Protein AF-A0A832XED5-F1 (afdb_monomer_lite)

Secondary structure (DSSP, 8-state):
------PPPHHHHHHHHHHH---GGGEEEEES-HHHHHHHHHHHHHHHHHTTSS---------HHHHHS-TTHHHHHHHHHHHHT-SS--HHHHHHTT--EEHHHHHHHHHHTT--GGGTGGGEEEEEESSS-SS--HHHHHHHHHHH-SS-B-HHHHHHHHHHHH-----HHHHHHHHHHHHHTTSEEEES-TTS-EEEETT-GGGGGGG-

Structure (mmCIF, N/CA/C/O backbone):
data_AF-A0A832XED5-F1
#
_entry.id   AF-A0A832XED5-F1
#
loop_
_atom_site.group_PDB
_atom_site.id
_atom_site.type_symbol
_atom_site.label_atom_id
_atom_site.label_alt_id
_atom_site.label_comp_id
_atom_site.label_asym_id
_atom_site.label_entity_id
_atom_site.label_seq_id
_atom_site.pdbx_PDB_ins_code
_atom_site.Cartn_x
_atom_site.Cartn_y
_atom_site.Cartn_z
_atom_site.occupancy
_atom_site.B_iso_or_equiv
_atom_site.auth_seq_id
_atom_site.auth_comp_id
_atom_site.auth_asym_id
_atom_site.auth_atom_id
_atom_site.pdbx_PDB_model_num
ATOM 1 N N . MET A 1 1 ? -1.103 -26.009 11.451 1.00 31.98 1 MET A N 1
ATOM 2 C CA . MET A 1 1 ? -2.084 -25.115 10.795 1.00 31.98 1 MET A CA 1
ATOM 3 C C . MET A 1 1 ? -1.382 -23.816 10.451 1.00 31.98 1 MET A C 1
ATOM 5 O O . MET A 1 1 ? -0.813 -23.212 11.349 1.00 31.98 1 MET A O 1
ATOM 9 N N . ALA A 1 2 ? -1.331 -23.431 9.175 1.00 29.05 2 ALA A N 1
ATOM 10 C CA . ALA A 1 2 ? -0.668 -22.195 8.767 1.00 29.05 2 ALA A CA 1
ATOM 11 C C . ALA A 1 2 ? -1.406 -20.984 9.364 1.00 29.05 2 ALA A C 1
ATOM 13 O O . ALA A 1 2 ? -2.613 -20.850 9.167 1.00 29.05 2 ALA A O 1
ATOM 14 N N . GLU A 1 3 ? -0.688 -20.127 10.098 1.00 31.19 3 GLU A N 1
ATOM 15 C CA . GLU A 1 3 ? -1.188 -18.835 10.570 1.00 31.19 3 GLU A CA 1
ATOM 16 C C . GLU A 1 3 ? -1.766 -18.063 9.377 1.00 31.19 3 GLU A C 1
ATOM 18 O O . GLU A 1 3 ? -1.023 -17.557 8.529 1.00 31.19 3 GLU A O 1
ATOM 23 N N . LYS A 1 4 ? -3.096 -17.940 9.304 1.00 35.94 4 LYS A N 1
ATOM 24 C CA . LYS A 1 4 ? -3.728 -16.907 8.485 1.00 35.94 4 LYS A CA 1
ATOM 25 C C . LYS A 1 4 ? -3.386 -15.575 9.143 1.00 35.94 4 LYS A C 1
ATOM 27 O O . LYS A 1 4 ? -4.154 -15.047 9.937 1.00 35.94 4 LYS A O 1
ATOM 32 N N . LYS A 1 5 ? -2.200 -15.038 8.844 1.00 45.25 5 LYS A N 1
ATOM 33 C CA . LYS A 1 5 ? -1.912 -13.624 9.073 1.00 45.25 5 LYS A CA 1
ATOM 34 C C . LYS A 1 5 ? -2.999 -12.880 8.312 1.00 45.25 5 LYS A C 1
ATOM 36 O O . LYS A 1 5 ? -3.009 -12.919 7.085 1.00 45.25 5 LYS A O 1
ATOM 41 N N . ALA A 1 6 ? -3.953 -12.304 9.033 1.00 43.28 6 ALA A N 1
ATOM 42 C CA . ALA A 1 6 ? -5.002 -11.483 8.458 1.00 43.28 6 ALA A CA 1
ATOM 43 C C . ALA A 1 6 ? -4.341 -10.232 7.862 1.00 43.28 6 ALA A C 1
ATOM 45 O O . ALA A 1 6 ? -4.063 -9.236 8.525 1.00 43.28 6 ALA A O 1
ATOM 46 N N . ILE A 1 7 ? -3.958 -10.380 6.598 1.00 60.62 7 ILE A N 1
ATOM 47 C CA . ILE A 1 7 ? -3.421 -9.352 5.727 1.00 60.62 7 ILE A CA 1
ATOM 48 C C . ILE A 1 7 ? -4.645 -8.830 4.981 1.00 60.62 7 ILE A C 1
ATOM 50 O O . ILE A 1 7 ? -5.271 -9.601 4.255 1.00 60.62 7 ILE A O 1
ATOM 54 N N . ILE A 1 8 ? -4.998 -7.552 5.167 1.00 67.00 8 ILE A N 1
ATOM 55 C CA . ILE A 1 8 ? -6.063 -6.922 4.374 1.00 67.00 8 ILE A CA 1
ATOM 56 C C . ILE A 1 8 ? -5.741 -7.153 2.892 1.00 67.00 8 ILE A C 1
ATOM 58 O O . ILE A 1 8 ? -4.612 -6.853 2.483 1.00 67.00 8 ILE A O 1
ATOM 62 N N . PRO A 1 9 ? -6.667 -7.692 2.086 1.00 79.25 9 PRO A N 1
ATOM 63 C CA . PRO A 1 9 ? -6.466 -7.763 0.649 1.00 79.25 9 PRO A CA 1
ATOM 64 C C . PRO A 1 9 ? -6.141 -6.372 0.089 1.00 79.25 9 PRO A C 1
ATOM 66 O O . PRO A 1 9 ? -6.810 -5.392 0.410 1.00 79.25 9 PRO A O 1
ATOM 69 N N . ILE A 1 10 ? -5.124 -6.266 -0.772 1.00 83.44 10 ILE A N 1
ATOM 70 C CA . ILE A 1 10 ? -4.761 -4.996 -1.422 1.00 83.44 10 ILE A CA 1
ATOM 71 C C . ILE A 1 10 ? -5.964 -4.362 -2.122 1.00 83.44 10 ILE A C 1
ATOM 73 O O . ILE A 1 10 ? -6.125 -3.142 -2.091 1.00 83.44 10 ILE A O 1
ATOM 77 N N . LYS A 1 11 ? -6.805 -5.189 -2.747 1.00 83.12 11 LYS A N 1
ATOM 78 C CA . LYS A 1 11 ? -8.013 -4.741 -3.435 1.00 83.12 11 LYS A CA 1
ATOM 79 C C . LYS A 1 11 ? -8.905 -3.907 -2.515 1.00 83.12 11 LYS A C 1
ATOM 81 O O . LYS A 1 11 ? -9.301 -2.816 -2.904 1.00 83.12 11 LYS A O 1
ATOM 86 N N . ASP A 1 12 ? -9.127 -4.365 -1.288 1.00 80.38 12 ASP A N 1
ATOM 87 C CA . ASP A 1 12 ? -9.968 -3.674 -0.308 1.00 80.38 12 ASP A CA 1
ATOM 88 C C . ASP A 1 12 ? -9.343 -2.343 0.129 1.00 80.38 12 ASP A C 1
ATOM 90 O O . ASP A 1 12 ? -10.049 -1.356 0.323 1.00 80.38 12 ASP A O 1
ATOM 94 N N . LEU A 1 13 ? -8.011 -2.290 0.258 1.00 79.75 13 LEU A N 1
ATOM 95 C CA . LEU A 1 13 ? -7.287 -1.053 0.580 1.00 79.75 13 LEU A CA 1
ATOM 96 C C . LEU A 1 13 ? -7.383 -0.014 -0.541 1.00 79.75 13 LEU A C 1
ATOM 98 O O . LEU A 1 13 ? -7.458 1.183 -0.268 1.00 79.75 13 LEU A O 1
ATOM 102 N N . ILE A 1 14 ? -7.383 -0.455 -1.796 1.00 82.31 14 ILE A N 1
ATOM 103 C CA . ILE A 1 14 ? -7.554 0.430 -2.952 1.00 82.31 14 ILE A CA 1
ATOM 104 C C . ILE A 1 14 ? -9.010 0.854 -3.091 1.00 82.31 14 ILE A C 1
ATOM 106 O O . ILE A 1 14 ? -9.274 2.024 -3.332 1.00 82.31 14 ILE A O 1
ATOM 110 N N . GLU A 1 15 ? -9.961 -0.045 -2.868 1.00 82.75 15 GLU A N 1
ATOM 111 C CA . GLU A 1 15 ? -11.377 0.316 -2.843 1.00 82.75 15 GLU A CA 1
ATOM 112 C C . GLU A 1 15 ? -11.655 1.352 -1.745 1.00 82.75 15 GLU A C 1
ATOM 114 O O . GLU A 1 15 ? -12.385 2.321 -1.953 1.00 82.75 15 GLU A O 1
ATOM 119 N N . LEU A 1 16 ? -11.019 1.194 -0.583 1.00 74.25 16 LEU A N 1
ATOM 120 C CA . LEU A 1 16 ? -11.019 2.212 0.459 1.00 74.25 16 LEU A CA 1
ATOM 121 C C . LEU A 1 16 ? -10.383 3.519 -0.009 1.00 74.25 16 LEU A C 1
ATOM 123 O O . LEU A 1 16 ? -10.915 4.586 0.287 1.00 74.25 16 LEU A O 1
ATOM 127 N N . HIS A 1 17 ? -9.272 3.469 -0.744 1.00 79.94 17 HIS A N 1
ATOM 128 C CA . HIS A 1 17 ? -8.677 4.678 -1.317 1.00 79.94 17 HIS A CA 1
ATOM 129 C C . HIS A 1 17 ? -9.679 5.425 -2.190 1.00 79.94 17 HIS A C 1
ATOM 131 O O . HIS A 1 17 ? -9.871 6.623 -2.016 1.00 79.94 17 HIS A O 1
ATOM 137 N N . GLU A 1 18 ? -10.363 4.701 -3.066 1.00 80.75 18 GLU A N 1
ATOM 138 C CA . GLU A 1 18 ? -11.274 5.264 -4.056 1.00 80.75 18 GLU A CA 1
ATOM 139 C C . GLU A 1 18 ? -12.574 5.789 -3.434 1.00 80.75 18 GLU A C 1
ATOM 141 O O . GLU A 1 18 ? -13.080 6.824 -3.857 1.00 80.75 18 GLU A O 1
ATOM 146 N N . LYS A 1 19 ? -13.104 5.119 -2.404 1.00 75.19 19 LYS A N 1
ATOM 147 C CA . LYS A 1 19 ? -14.362 5.518 -1.748 1.00 75.19 19 LYS A CA 1
ATOM 148 C C . LYS A 1 19 ? -14.184 6.592 -0.680 1.00 75.19 19 LYS A C 1
ATOM 150 O O . LYS A 1 19 ? -15.077 7.406 -0.469 1.00 75.19 19 LYS A O 1
ATOM 155 N N . ALA A 1 20 ? -13.058 6.561 0.024 1.00 65.81 20 ALA A N 1
ATOM 156 C CA . ALA A 1 20 ? -12.857 7.288 1.274 1.00 65.81 20 ALA A CA 1
ATOM 157 C C . ALA A 1 20 ? -11.639 8.227 1.252 1.00 65.81 20 ALA A C 1
ATOM 159 O O . ALA A 1 20 ? -11.282 8.805 2.282 1.00 65.81 20 ALA A O 1
ATOM 160 N N . ASN A 1 21 ? -10.981 8.381 0.096 1.00 66.88 21 ASN A N 1
ATOM 161 C CA . ASN A 1 21 ? -9.682 9.048 -0.030 1.00 66.88 21 ASN A CA 1
ATOM 162 C C . ASN A 1 21 ? -8.641 8.479 0.945 1.00 66.88 21 ASN A C 1
ATOM 164 O O . ASN A 1 21 ? -7.797 9.211 1.461 1.00 66.88 21 ASN A O 1
ATOM 168 N N . PHE A 1 22 ? -8.719 7.176 1.227 1.00 69.44 22 PHE A N 1
ATOM 169 C CA . PHE A 1 22 ? -7.851 6.490 2.177 1.00 69.44 22 PHE A CA 1
ATOM 170 C C . PHE A 1 22 ? -6.379 6.536 1.701 1.00 69.44 22 PHE A C 1
ATOM 172 O O . PHE A 1 22 ? -6.092 6.014 0.628 1.00 69.44 22 PHE A O 1
ATOM 179 N N . PRO A 1 23 ? -5.427 7.143 2.433 1.00 67.94 23 PRO A N 1
ATOM 180 C CA . PRO A 1 23 ? -4.084 7.415 1.900 1.00 67.94 23 PRO A CA 1
ATOM 181 C C . PRO A 1 23 ? -3.159 6.177 1.747 1.00 67.94 23 PRO A C 1
ATOM 183 O O . PRO A 1 23 ? -2.271 5.883 2.547 1.00 67.94 23 PRO A O 1
ATOM 186 N N . ILE A 1 24 ? -3.341 5.405 0.672 1.00 77.38 24 ILE A N 1
ATOM 187 C CA . ILE A 1 24 ? -2.509 4.221 0.367 1.00 77.38 24 ILE A CA 1
ATOM 188 C C . ILE A 1 24 ? -1.037 4.552 0.078 1.00 77.38 24 ILE A C 1
ATOM 190 O O . ILE A 1 24 ? -0.201 3.649 0.044 1.00 77.38 24 ILE A O 1
ATOM 194 N N . ASP A 1 25 ? -0.701 5.827 -0.108 1.00 73.19 25 ASP A N 1
ATOM 195 C CA . ASP A 1 25 ? 0.658 6.332 -0.301 1.00 73.19 25 ASP A CA 1
ATOM 196 C C . ASP A 1 25 ? 1.556 6.119 0.925 1.00 73.19 25 ASP A C 1
ATOM 198 O O . ASP A 1 25 ? 2.777 6.027 0.776 1.00 73.19 25 ASP A O 1
ATOM 202 N N . THR A 1 26 ? 0.977 5.982 2.125 1.00 74.50 26 THR A N 1
ATOM 203 C CA . THR A 1 26 ? 1.758 5.666 3.331 1.00 74.50 26 THR A CA 1
ATOM 204 C C . THR A 1 26 ? 1.822 4.180 3.658 1.00 74.50 26 THR A C 1
ATOM 206 O O . THR A 1 26 ? 2.533 3.804 4.592 1.00 74.50 26 THR A O 1
ATOM 209 N N . ILE A 1 27 ? 1.124 3.325 2.907 1.00 80.31 27 ILE A N 1
ATOM 210 C CA . ILE A 1 27 ? 1.258 1.877 3.048 1.00 80.31 27 ILE A CA 1
ATOM 211 C C . ILE A 1 27 ? 2.429 1.419 2.200 1.00 80.31 27 ILE A C 1
ATOM 213 O O . ILE A 1 27 ? 2.533 1.737 1.021 1.00 80.31 27 ILE A O 1
ATOM 217 N N . TYR A 1 28 ? 3.289 0.613 2.797 1.00 84.00 28 TYR A N 1
ATOM 218 C CA . TYR A 1 28 ? 4.420 0.001 2.131 1.00 84.00 28 TYR A CA 1
ATOM 219 C C . TYR A 1 28 ? 4.371 -1.516 2.313 1.00 84.00 28 TYR A C 1
ATOM 221 O O . TYR A 1 28 ? 4.059 -2.056 3.376 1.00 84.00 28 TYR A O 1
ATOM 229 N N . LEU A 1 29 ? 4.702 -2.210 1.240 1.00 87.06 29 LEU A N 1
ATOM 230 C CA . LEU A 1 29 ? 4.646 -3.649 1.078 1.00 87.06 29 LEU A CA 1
ATOM 231 C C . LEU A 1 29 ? 6.054 -4.215 1.209 1.00 87.06 29 LEU A C 1
ATOM 233 O O . LEU A 1 29 ? 6.981 -3.735 0.558 1.00 87.06 29 LEU A O 1
ATOM 237 N N . ILE A 1 30 ? 6.224 -5.237 2.039 1.00 86.69 30 ILE A N 1
ATOM 238 C CA . ILE A 1 30 ? 7.462 -6.015 2.103 1.00 86.69 30 ILE A CA 1
ATOM 239 C C . ILE A 1 30 ? 7.184 -7.347 1.432 1.00 86.69 30 ILE A C 1
ATOM 241 O O . ILE A 1 30 ? 6.221 -8.024 1.787 1.00 86.69 30 ILE A O 1
ATOM 245 N N . PHE A 1 31 ? 8.019 -7.715 0.467 1.00 88.25 31 PHE A N 1
ATOM 246 C CA . PHE A 1 31 ? 7.820 -8.905 -0.355 1.00 88.25 31 PHE A CA 1
ATOM 247 C C . PHE A 1 31 ? 8.534 -10.128 0.231 1.00 88.25 31 PHE A C 1
ATOM 249 O O . PHE A 1 31 ? 9.511 -9.998 0.971 1.00 88.25 31 PHE A O 1
ATOM 256 N N . LYS A 1 32 ? 7.997 -11.319 -0.047 1.00 88.12 32 LYS A N 1
ATOM 257 C CA . LYS A 1 32 ? 8.607 -12.622 0.275 1.00 88.12 32 LYS A CA 1
ATOM 258 C C . LYS A 1 32 ? 9.743 -12.919 -0.688 1.00 88.12 32 LYS A C 1
ATOM 260 O O . LYS A 1 32 ? 10.797 -13.386 -0.273 1.00 88.12 32 LYS A O 1
ATOM 265 N N . ASP A 1 33 ? 9.516 -12.585 -1.952 1.00 90.62 33 ASP A N 1
ATOM 266 C CA . ASP A 1 33 ? 10.435 -12.805 -3.051 1.00 90.62 33 ASP A CA 1
ATOM 267 C C . ASP A 1 33 ? 10.689 -11.478 -3.785 1.00 90.62 33 ASP A C 1
ATOM 269 O O . ASP A 1 33 ? 9.819 -10.923 -4.462 1.00 90.62 33 ASP A O 1
ATOM 273 N N . TYR A 1 34 ? 11.899 -10.944 -3.609 1.00 90.06 34 TYR A N 1
ATOM 274 C CA . TYR A 1 34 ? 12.337 -9.725 -4.291 1.00 90.06 34 TYR A CA 1
ATOM 275 C C . TYR A 1 34 ? 12.792 -9.986 -5.730 1.00 90.06 34 TYR A C 1
ATOM 277 O O . TYR A 1 34 ? 12.794 -9.049 -6.527 1.00 90.06 34 TYR A O 1
ATOM 285 N N . ASP A 1 35 ? 13.121 -11.228 -6.087 1.00 90.38 35 ASP A N 1
ATOM 286 C CA . ASP A 1 35 ? 13.425 -11.595 -7.469 1.00 90.38 35 ASP A CA 1
ATOM 287 C C . ASP A 1 35 ? 12.124 -11.661 -8.279 1.00 90.38 35 ASP A C 1
ATOM 289 O O . ASP A 1 35 ? 12.066 -11.161 -9.405 1.00 90.38 35 ASP A O 1
ATOM 293 N N . TRP A 1 36 ? 11.038 -12.171 -7.683 1.00 93.38 36 TRP A N 1
ATOM 294 C CA . TRP A 1 36 ? 9.694 -12.032 -8.250 1.00 93.38 36 TRP A CA 1
ATOM 295 C C . TRP A 1 36 ? 9.316 -10.561 -8.436 1.00 93.38 36 TRP A C 1
ATOM 297 O O . TRP A 1 36 ? 8.878 -10.175 -9.520 1.00 93.38 36 TRP A O 1
ATOM 307 N N . LEU A 1 37 ? 9.529 -9.720 -7.416 1.00 94.00 37 LEU A N 1
ATOM 308 C CA . LEU A 1 37 ? 9.214 -8.294 -7.516 1.00 94.00 37 LEU A CA 1
ATOM 309 C C . LEU A 1 37 ? 10.025 -7.621 -8.630 1.00 94.00 37 LEU A C 1
ATOM 311 O O . LEU A 1 37 ? 9.478 -6.835 -9.401 1.00 94.00 37 LEU A O 1
ATOM 315 N N . ALA A 1 38 ? 11.310 -7.949 -8.752 1.00 91.94 38 ALA A N 1
ATOM 316 C CA . ALA A 1 38 ? 12.143 -7.447 -9.832 1.00 91.94 38 ALA A CA 1
ATOM 317 C C . ALA A 1 38 ? 11.595 -7.855 -11.207 1.00 91.94 38 ALA A C 1
ATOM 319 O O . ALA A 1 38 ? 11.472 -6.997 -12.079 1.00 91.94 38 ALA A O 1
ATOM 320 N N . LYS A 1 39 ? 11.198 -9.123 -11.391 1.00 92.12 39 LYS A N 1
ATOM 321 C CA . LYS A 1 39 ? 10.564 -9.611 -12.632 1.00 92.12 39 LYS A CA 1
ATOM 322 C C . LYS A 1 39 ? 9.245 -8.898 -12.924 1.00 92.12 39 LYS A C 1
ATOM 324 O O . LYS A 1 39 ? 9.018 -8.483 -14.059 1.00 92.12 39 LYS A O 1
ATOM 329 N N . PHE A 1 40 ? 8.399 -8.705 -11.911 1.00 94.38 40 PHE A N 1
ATOM 330 C CA . PHE A 1 40 ? 7.154 -7.946 -12.035 1.00 94.38 40 PHE A CA 1
ATOM 331 C C . PHE A 1 40 ? 7.429 -6.533 -12.567 1.00 94.38 40 PHE A C 1
ATOM 333 O O . PHE A 1 40 ? 6.858 -6.138 -13.585 1.00 94.38 40 PHE A O 1
ATOM 340 N N . LEU A 1 41 ? 8.357 -5.807 -11.934 1.00 94.31 41 LEU A N 1
ATOM 341 C CA . LEU A 1 41 ? 8.733 -4.448 -12.327 1.00 94.31 41 LEU A CA 1
ATOM 342 C C . LEU A 1 41 ? 9.375 -4.406 -13.722 1.00 94.31 41 LEU A C 1
ATOM 344 O O . LEU A 1 41 ? 9.040 -3.528 -14.512 1.00 94.31 41 LEU A O 1
ATOM 348 N N . GLY A 1 42 ? 10.235 -5.372 -14.052 1.00 92.19 42 GLY A N 1
ATOM 349 C CA . GLY A 1 42 ? 10.820 -5.514 -15.388 1.00 92.19 42 GLY A CA 1
ATOM 350 C C . GLY A 1 42 ? 9.754 -5.684 -16.469 1.00 92.19 42 GLY A C 1
ATOM 351 O O . GLY A 1 42 ? 9.741 -4.934 -17.440 1.00 92.19 42 GLY A O 1
ATOM 352 N N . SER A 1 43 ? 8.784 -6.575 -16.249 1.00 93.00 43 SER A N 1
ATOM 353 C CA . SER A 1 43 ? 7.681 -6.772 -17.198 1.00 93.00 43 SER A CA 1
ATOM 354 C C . SER A 1 43 ? 6.800 -5.525 -17.350 1.00 93.00 43 SER A C 1
ATOM 356 O O . SER A 1 43 ? 6.337 -5.218 -18.447 1.00 93.00 43 SER A O 1
ATOM 358 N N . CYS A 1 44 ? 6.600 -4.765 -16.265 1.00 94.62 44 CYS A N 1
ATOM 359 C CA . CYS A 1 44 ? 5.884 -3.491 -16.320 1.00 94.62 44 CYS A CA 1
ATOM 360 C C . CYS A 1 44 ? 6.645 -2.474 -17.178 1.00 94.62 44 CYS A C 1
ATOM 362 O O . CYS A 1 44 ? 6.044 -1.774 -17.992 1.00 94.62 44 CYS A O 1
ATOM 364 N N . PHE A 1 45 ? 7.970 -2.400 -17.026 1.00 93.44 45 PHE A N 1
ATOM 365 C CA . PHE A 1 45 ? 8.807 -1.562 -17.879 1.00 93.44 45 PHE A CA 1
ATOM 366 C C . PHE A 1 45 ? 8.675 -1.953 -19.356 1.00 93.44 45 PHE A C 1
ATOM 368 O O . PHE A 1 45 ? 8.388 -1.082 -20.176 1.00 93.44 45 PHE A O 1
ATOM 375 N N . GLU A 1 46 ? 8.834 -3.235 -19.689 1.00 91.50 46 GLU A N 1
ATOM 376 C CA . GLU A 1 46 ? 8.757 -3.734 -21.069 1.00 91.50 46 GLU A CA 1
ATOM 377 C C . GLU A 1 46 ? 7.422 -3.378 -21.730 1.00 91.50 46 GLU A C 1
ATOM 379 O O . GLU A 1 46 ? 7.393 -2.842 -22.838 1.00 91.50 46 GLU A O 1
ATOM 384 N N . GLN A 1 47 ? 6.310 -3.588 -21.024 1.00 94.12 47 GLN A N 1
ATOM 385 C CA . GLN A 1 47 ? 4.978 -3.279 -21.533 1.00 94.12 47 GLN A CA 1
ATOM 386 C C . GLN A 1 47 ? 4.760 -1.773 -21.727 1.00 94.12 47 GLN A C 1
ATOM 388 O O . GLN A 1 47 ? 4.243 -1.333 -22.756 1.00 94.12 47 GLN A O 1
ATOM 393 N N . LEU A 1 48 ? 5.174 -0.953 -20.759 1.00 93.62 48 LEU A N 1
ATOM 394 C CA . LEU A 1 48 ? 5.058 0.502 -20.867 1.00 93.62 48 LEU A CA 1
ATOM 395 C C . LEU A 1 48 ? 5.967 1.073 -21.961 1.00 93.62 48 LEU A C 1
ATOM 397 O O . LEU A 1 48 ? 5.605 2.062 -22.606 1.00 93.62 48 LEU A O 1
ATOM 401 N N . TYR A 1 49 ? 7.126 0.458 -22.188 1.00 91.00 49 TYR A N 1
ATOM 402 C CA . TYR A 1 49 ? 8.023 0.793 -23.286 1.00 91.00 49 TYR A CA 1
ATOM 403 C C . TYR A 1 49 ? 7.415 0.415 -24.642 1.00 91.00 49 TYR A C 1
ATOM 405 O O . TYR A 1 49 ? 7.360 1.263 -25.534 1.00 91.00 49 TYR A O 1
ATOM 413 N N . ALA A 1 50 ? 6.863 -0.796 -24.778 1.00 90.69 50 ALA A N 1
ATOM 414 C CA . ALA A 1 50 ? 6.172 -1.246 -25.989 1.00 90.69 50 ALA A CA 1
ATOM 415 C C . ALA A 1 50 ? 4.995 -0.325 -26.360 1.00 90.69 50 ALA A C 1
ATOM 417 O O . ALA A 1 50 ? 4.813 0.032 -27.524 1.00 90.69 50 ALA A O 1
ATOM 418 N N . HIS A 1 51 ? 4.253 0.161 -25.361 1.00 92.69 51 HIS A N 1
ATOM 419 C CA . HIS A 1 51 ? 3.180 1.146 -25.539 1.00 92.69 51 HIS A CA 1
ATOM 420 C C . HIS A 1 51 ? 3.668 2.601 -25.672 1.00 92.69 51 HIS A C 1
ATOM 422 O O . HIS A 1 51 ? 2.861 3.529 -25.621 1.00 92.69 51 HIS A O 1
ATOM 428 N N . LYS A 1 52 ? 4.981 2.834 -25.818 1.00 91.00 52 LYS A N 1
ATOM 429 C CA . LYS A 1 52 ? 5.610 4.161 -25.963 1.00 91.00 52 LYS A CA 1
ATOM 430 C C . LYS A 1 52 ? 5.290 5.140 -24.821 1.00 91.00 52 LYS A C 1
ATOM 432 O O . LYS A 1 52 ? 5.417 6.355 -24.984 1.00 91.00 52 LYS A O 1
ATOM 437 N N . ARG A 1 53 ? 4.903 4.630 -23.646 1.00 90.12 53 ARG A N 1
ATOM 438 C CA . ARG A 1 53 ? 4.615 5.431 -22.441 1.00 90.12 53 ARG A CA 1
ATOM 439 C C . ARG A 1 53 ? 5.886 5.802 -21.685 1.00 90.12 53 ARG A C 1
ATOM 441 O O . ARG A 1 53 ? 5.925 6.836 -21.019 1.00 90.12 53 ARG A O 1
ATOM 448 N N . ILE A 1 54 ? 6.927 4.982 -21.826 1.00 89.12 54 ILE A N 1
ATOM 449 C CA . ILE A 1 54 ? 8.275 5.234 -21.317 1.00 89.12 54 ILE A CA 1
ATOM 450 C C . ILE A 1 54 ? 9.228 5.366 -22.503 1.00 89.12 54 ILE A C 1
ATOM 452 O O . ILE A 1 54 ? 9.190 4.572 -23.438 1.00 89.12 54 ILE A O 1
ATOM 456 N N . LYS A 1 55 ? 10.111 6.367 -22.448 1.00 83.81 55 LYS A N 1
ATOM 457 C CA . LYS A 1 55 ? 11.253 6.477 -23.358 1.00 83.81 55 LYS A CA 1
ATOM 458 C C . LYS A 1 55 ? 12.493 5.971 -22.636 1.00 83.81 55 LYS A C 1
ATOM 460 O O . LYS A 1 55 ? 12.823 6.465 -21.560 1.00 83.81 55 LYS A O 1
ATOM 465 N N . PHE A 1 56 ? 13.178 5.018 -23.248 1.00 79.00 56 PHE A N 1
ATOM 466 C CA . PHE A 1 56 ? 14.445 4.486 -22.772 1.00 79.00 56 PHE A CA 1
ATOM 467 C C . PHE A 1 56 ? 15.469 4.619 -23.896 1.00 79.00 56 PHE A C 1
ATOM 469 O O . PHE A 1 56 ? 15.207 4.206 -25.025 1.00 79.00 56 PHE A O 1
ATOM 476 N N . ARG A 1 57 ? 16.598 5.262 -23.597 1.00 68.50 57 ARG A N 1
ATOM 477 C CA . ARG A 1 57 ? 17.805 5.180 -24.418 1.00 68.50 57 ARG A CA 1
ATOM 478 C C . ARG A 1 57 ? 18.736 4.227 -23.691 1.00 68.50 57 ARG A C 1
ATOM 480 O O . ARG A 1 57 ? 18.981 4.440 -22.505 1.00 68.50 57 ARG A O 1
ATOM 487 N N . GLU A 1 58 ? 19.221 3.205 -24.386 1.00 59.03 58 GLU A N 1
ATOM 488 C CA . GLU A 1 58 ? 20.309 2.375 -23.879 1.00 59.03 58 GLU A CA 1
ATOM 489 C C . GLU A 1 58 ? 21.567 3.238 -23.797 1.00 59.03 58 GLU A C 1
ATOM 491 O O . GLU A 1 58 ? 22.299 3.417 -24.763 1.00 59.03 58 GLU A O 1
ATOM 496 N N . THR A 1 59 ? 21.796 3.841 -22.640 1.00 53.22 59 THR A N 1
ATOM 497 C CA . THR A 1 59 ? 23.143 4.218 -22.238 1.00 53.22 59 THR A CA 1
ATOM 498 C C . THR A 1 59 ? 23.744 2.998 -21.554 1.00 53.22 59 THR A C 1
ATOM 500 O O . THR A 1 59 ? 23.169 2.472 -20.601 1.00 53.22 59 THR A O 1
ATOM 503 N N . PHE A 1 60 ? 24.862 2.504 -22.089 1.00 45.97 60 PHE A N 1
ATOM 504 C CA . PHE A 1 60 ? 25.652 1.448 -21.463 1.00 45.97 60 PHE A CA 1
ATOM 505 C C . PHE A 1 60 ? 25.995 1.884 -20.034 1.00 45.97 60 PHE A C 1
ATOM 507 O O . PHE A 1 60 ? 26.668 2.892 -19.835 1.00 45.97 60 PHE A O 1
ATOM 514 N N . PHE A 1 61 ? 25.488 1.156 -19.043 1.00 47.97 61 PHE A N 1
ATOM 515 C CA . PHE A 1 61 ? 25.818 1.365 -17.639 1.00 47.97 61 PHE A CA 1
ATOM 516 C C . PHE A 1 61 ? 26.361 0.054 -17.085 1.00 47.97 61 PHE A C 1
ATOM 518 O O . PHE A 1 61 ? 25.608 -0.868 -16.773 1.00 47.97 61 PHE A O 1
ATOM 525 N N . GLU A 1 62 ? 27.686 -0.023 -16.999 1.00 40.16 62 GLU A N 1
ATOM 526 C CA . GLU A 1 62 ? 28.396 -1.090 -16.304 1.00 40.16 62 GLU A CA 1
ATOM 527 C C . GLU A 1 62 ? 28.352 -0.818 -14.797 1.00 40.16 62 GLU A C 1
ATOM 529 O O . GLU A 1 62 ? 28.882 0.171 -14.297 1.00 40.16 62 GLU A O 1
ATOM 534 N N . GLY A 1 63 ? 27.663 -1.689 -14.065 1.00 48.16 63 GLY A N 1
ATOM 535 C CA . GLY A 1 63 ? 27.646 -1.694 -12.609 1.00 48.16 63 GLY A CA 1
ATOM 536 C C . GLY A 1 63 ? 26.916 -2.930 -12.095 1.00 48.16 63 GLY A C 1
ATOM 537 O O . GLY A 1 63 ? 25.832 -3.255 -12.577 1.00 48.16 63 GLY A O 1
ATOM 538 N N . GLU A 1 64 ? 27.485 -3.612 -11.099 1.00 46.12 64 GLU A N 1
ATOM 539 C CA . GLU A 1 64 ? 27.019 -4.916 -10.585 1.00 46.12 64 GLU A CA 1
ATOM 540 C C . GLU A 1 64 ? 25.530 -4.940 -10.181 1.00 46.12 64 GLU A C 1
ATOM 542 O O . GLU A 1 64 ? 24.852 -5.960 -10.298 1.00 46.12 64 GLU A O 1
ATOM 547 N N . SER A 1 65 ? 24.973 -3.792 -9.776 1.00 47.91 65 SER A N 1
ATOM 548 C CA . SER A 1 65 ? 23.549 -3.647 -9.428 1.00 47.91 65 SER A CA 1
ATOM 549 C C . SER A 1 65 ? 22.599 -3.831 -10.622 1.00 47.91 65 SER A C 1
ATOM 551 O O . SER A 1 65 ? 21.465 -4.273 -10.440 1.00 47.91 65 SER A O 1
ATOM 553 N N . TYR A 1 66 ? 23.050 -3.502 -11.836 1.00 49.78 66 TYR A N 1
ATOM 554 C CA . TYR A 1 66 ? 22.288 -3.636 -13.084 1.00 49.78 66 TYR A CA 1
ATOM 555 C C . TYR A 1 66 ? 22.477 -5.001 -13.753 1.00 49.78 66 TYR A C 1
ATOM 557 O O . TYR A 1 66 ? 21.714 -5.348 -14.649 1.00 49.78 66 TYR A O 1
ATOM 565 N N . VAL A 1 67 ? 23.457 -5.791 -13.300 1.00 53.16 67 VAL A N 1
ATOM 566 C CA . VAL A 1 67 ? 23.667 -7.171 -13.764 1.00 53.16 67 VAL A CA 1
ATOM 567 C C . VAL A 1 67 ? 22.607 -8.109 -13.172 1.00 53.16 67 VAL A C 1
ATOM 569 O O . VAL A 1 67 ? 22.208 -9.075 -13.813 1.00 53.16 67 VAL A O 1
ATOM 572 N N . LYS A 1 68 ? 22.105 -7.809 -11.963 1.00 63.81 68 LYS A N 1
ATOM 573 C CA . LYS A 1 68 ? 21.140 -8.662 -11.249 1.00 63.81 68 LYS A CA 1
ATOM 574 C C . LYS A 1 68 ? 19.666 -8.372 -11.564 1.00 63.81 68 LYS A C 1
ATOM 576 O O . LYS A 1 68 ? 18.841 -9.279 -11.470 1.00 63.81 68 LYS A O 1
ATOM 581 N N . TYR A 1 69 ? 19.307 -7.133 -11.899 1.00 69.94 69 TYR A N 1
ATOM 582 C CA . TYR A 1 69 ? 17.906 -6.723 -12.065 1.00 69.94 69 TYR A CA 1
ATOM 583 C C . TYR A 1 69 ? 17.576 -6.322 -13.508 1.00 69.94 69 TYR A C 1
ATOM 585 O O . TYR A 1 69 ? 18.474 -5.897 -14.232 1.00 69.94 69 TYR A O 1
ATOM 593 N N . PRO A 1 70 ? 16.299 -6.431 -13.939 1.00 74.06 70 PRO A N 1
ATOM 594 C CA . PRO A 1 70 ? 15.902 -6.112 -15.307 1.00 74.06 70 PRO A CA 1
ATOM 595 C C . PRO A 1 70 ? 16.383 -4.738 -15.783 1.00 74.06 70 PRO A C 1
ATOM 597 O O . PRO A 1 70 ? 16.423 -3.762 -15.027 1.00 74.06 70 PRO A O 1
ATOM 600 N N . ARG A 1 71 ? 16.715 -4.651 -17.074 1.00 76.06 71 ARG A N 1
ATOM 601 C CA . ARG A 1 71 ? 17.070 -3.378 -17.709 1.00 76.06 71 ARG A CA 1
ATOM 602 C C . ARG A 1 71 ? 15.881 -2.414 -17.660 1.00 76.06 71 ARG A C 1
ATOM 604 O O . ARG A 1 71 ? 14.726 -2.820 -17.588 1.00 76.06 71 ARG A O 1
ATOM 611 N N . GLY A 1 72 ? 16.169 -1.113 -17.682 1.00 80.69 72 GLY A N 1
ATOM 612 C CA . GLY A 1 72 ? 15.129 -0.082 -17.764 1.00 80.69 72 GLY A CA 1
ATOM 613 C C . GLY A 1 72 ? 14.413 0.258 -16.452 1.00 80.69 72 GLY A C 1
ATOM 614 O O . GLY A 1 72 ? 13.623 1.203 -16.434 1.00 80.69 72 GLY A O 1
ATOM 615 N N . LEU A 1 73 ? 14.737 -0.394 -15.325 1.00 86.94 73 LEU A N 1
ATOM 616 C CA . LEU A 1 73 ? 14.149 -0.050 -14.021 1.00 86.94 73 LEU A CA 1
ATOM 617 C C . LEU A 1 73 ? 14.397 1.407 -13.604 1.00 86.94 73 LEU A C 1
ATOM 619 O O . LEU A 1 73 ? 13.530 2.008 -12.984 1.00 86.94 73 LEU A O 1
ATOM 623 N N . GLY A 1 74 ? 15.523 2.013 -13.995 1.00 85.38 74 GLY A N 1
ATOM 624 C CA . GLY A 1 74 ? 15.764 3.445 -13.771 1.00 85.38 74 GLY A CA 1
ATOM 625 C C . GLY A 1 74 ? 14.855 4.365 -14.604 1.00 85.38 74 GLY A C 1
ATOM 626 O O . GLY A 1 74 ? 14.538 5.477 -14.186 1.00 85.38 74 GLY A O 1
ATOM 627 N N . ALA A 1 75 ? 14.394 3.920 -15.777 1.00 87.06 75 ALA A N 1
ATOM 628 C CA . ALA A 1 75 ? 13.398 4.654 -16.559 1.00 87.06 75 ALA A CA 1
ATOM 629 C C . ALA A 1 75 ? 11.989 4.474 -15.978 1.00 87.06 75 ALA A C 1
ATOM 631 O O . ALA A 1 75 ? 11.218 5.435 -15.934 1.00 87.06 75 ALA A O 1
ATOM 632 N N . LEU A 1 76 ? 11.681 3.272 -15.480 1.00 90.56 76 LEU A N 1
ATOM 633 C CA . LEU A 1 76 ? 10.453 2.998 -14.736 1.00 90.56 76 LEU A CA 1
ATOM 634 C C . LEU A 1 76 ? 10.366 3.846 -13.462 1.00 90.56 76 LEU A C 1
ATOM 636 O O . LEU A 1 76 ? 9.323 4.430 -13.186 1.00 90.56 76 LEU A O 1
ATOM 640 N N . ASP A 1 77 ? 11.475 3.976 -12.739 1.00 89.25 77 ASP A N 1
ATOM 641 C CA . ASP A 1 77 ? 11.606 4.810 -11.547 1.00 89.25 77 ASP A CA 1
ATOM 642 C C . ASP A 1 77 ? 11.221 6.268 -11.833 1.00 89.25 77 ASP A C 1
ATOM 644 O O . ASP A 1 77 ? 10.289 6.803 -11.235 1.00 89.25 77 ASP A O 1
ATOM 648 N N . LYS A 1 78 ? 11.834 6.879 -12.857 1.00 88.19 78 LYS A N 1
ATOM 649 C CA . LYS A 1 78 ? 11.502 8.242 -13.308 1.00 88.19 78 LYS A CA 1
ATOM 650 C C . LYS A 1 78 ? 10.041 8.384 -13.736 1.00 88.19 78 LYS A C 1
ATOM 652 O O . LYS A 1 78 ? 9.417 9.411 -13.463 1.00 88.19 78 LYS A O 1
ATOM 657 N N . PHE A 1 79 ? 9.498 7.379 -14.423 1.00 90.44 79 PHE A N 1
ATOM 658 C CA . PHE A 1 79 ? 8.105 7.378 -14.862 1.00 90.44 79 PHE A CA 1
ATOM 659 C C . PHE A 1 79 ? 7.140 7.394 -13.671 1.00 90.44 79 PHE A C 1
ATOM 661 O O . PHE A 1 79 ? 6.264 8.258 -13.609 1.00 90.44 79 PHE A O 1
ATOM 668 N N . VAL A 1 80 ? 7.342 6.496 -12.704 1.00 91.50 80 VAL A N 1
ATOM 669 C CA . VAL A 1 80 ? 6.540 6.403 -11.477 1.00 91.50 80 VAL A CA 1
ATOM 670 C C . VAL A 1 80 ? 6.664 7.680 -10.650 1.00 91.50 80 VAL A C 1
ATOM 672 O O . VAL A 1 80 ? 5.646 8.263 -10.282 1.00 91.50 80 VAL A O 1
ATOM 675 N N . SER A 1 81 ? 7.886 8.160 -10.415 1.00 88.50 81 SER A N 1
ATOM 676 C CA . SER A 1 81 ? 8.160 9.387 -9.657 1.00 88.50 81 SER A CA 1
ATOM 677 C C . SER A 1 81 ? 7.439 10.598 -10.244 1.00 88.50 81 SER A C 1
ATOM 679 O O . SER A 1 81 ? 6.776 11.341 -9.523 1.00 88.50 81 SER A O 1
ATOM 681 N N . LYS A 1 82 ? 7.462 10.750 -11.574 1.00 89.56 82 LYS A N 1
ATOM 682 C CA . LYS A 1 82 ? 6.734 11.822 -12.264 1.00 89.56 82 LYS A CA 1
ATOM 683 C C . LYS A 1 82 ? 5.215 11.685 -12.132 1.00 89.56 82 LYS A C 1
ATOM 685 O O . LYS A 1 82 ? 4.527 12.692 -12.013 1.00 89.56 82 LYS A O 1
ATOM 690 N N . LYS A 1 83 ? 4.685 10.463 -12.216 1.00 90.81 83 LYS A N 1
ATOM 691 C CA . LYS A 1 83 ? 3.237 10.207 -12.245 1.00 90.81 83 LYS A CA 1
ATOM 692 C C . LYS A 1 83 ? 2.583 10.261 -10.872 1.00 90.81 83 LYS A C 1
ATOM 694 O O . LYS A 1 83 ? 1.453 10.722 -10.773 1.00 90.81 83 LYS A O 1
ATOM 699 N N . LEU A 1 84 ? 3.296 9.822 -9.842 1.00 87.38 84 LEU A N 1
ATOM 700 C CA . LEU A 1 84 ? 2.805 9.770 -8.465 1.00 87.38 84 LEU A CA 1
ATOM 701 C C . LEU A 1 84 ? 3.350 10.904 -7.586 1.00 87.38 84 LEU A C 1
ATOM 703 O O . LEU A 1 84 ? 2.994 10.989 -6.417 1.00 87.38 84 LEU A O 1
ATOM 707 N N . GLY A 1 85 ? 4.212 11.773 -8.122 1.00 81.75 85 GLY A N 1
ATOM 708 C CA . GLY A 1 85 ? 4.774 12.906 -7.382 1.00 81.75 85 GLY A CA 1
ATOM 709 C C . GLY A 1 85 ? 5.823 12.520 -6.334 1.00 81.75 85 GLY A C 1
ATOM 710 O O . GLY A 1 85 ? 6.096 13.307 -5.427 1.00 81.75 85 GLY A O 1
ATOM 711 N N . TYR A 1 86 ? 6.430 11.333 -6.433 1.00 79.12 86 TYR A N 1
ATOM 712 C CA . TYR A 1 86 ? 7.516 10.946 -5.534 1.00 79.12 86 TYR A CA 1
ATOM 713 C C . TYR A 1 86 ? 8.826 11.627 -5.934 1.00 79.12 86 TYR A C 1
ATOM 715 O O . TYR A 1 86 ? 9.282 11.483 -7.064 1.00 79.12 86 TYR A O 1
ATOM 723 N N . ARG A 1 87 ? 9.449 12.353 -4.998 1.00 63.31 87 ARG A N 1
ATOM 724 C CA . ARG A 1 87 ? 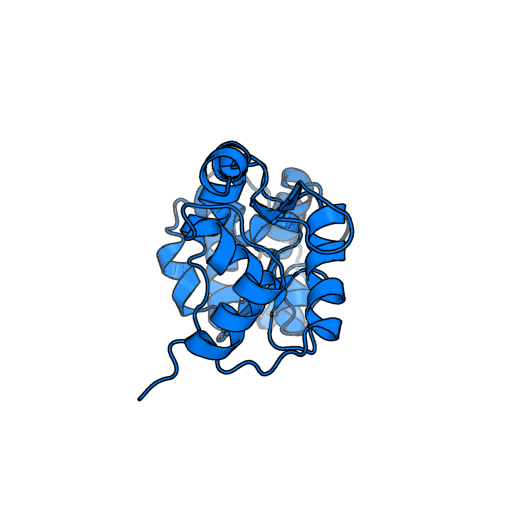10.736 13.031 -5.238 1.00 63.31 87 ARG A CA 1
ATOM 725 C C . ARG A 1 87 ? 11.944 12.094 -5.122 1.00 63.31 87 ARG A C 1
ATOM 727 O O . ARG A 1 87 ? 12.850 12.208 -5.934 1.00 63.31 87 ARG A O 1
ATOM 734 N N . ASP A 1 88 ? 11.898 11.126 -4.202 1.00 65.12 88 ASP A N 1
ATOM 735 C CA . ASP A 1 88 ? 13.035 10.247 -3.860 1.00 65.12 88 ASP A CA 1
ATOM 736 C C . ASP A 1 88 ? 12.685 8.750 -3.942 1.00 65.12 88 ASP A C 1
ATOM 738 O O . ASP A 1 88 ? 13.158 7.920 -3.157 1.00 65.12 88 ASP A O 1
ATOM 742 N N . PHE A 1 89 ? 11.790 8.373 -4.858 1.00 80.25 89 PHE A N 1
ATOM 743 C CA . PHE A 1 89 ? 11.560 6.956 -5.122 1.00 80.25 89 PHE A CA 1
ATOM 744 C C . PHE A 1 89 ? 12.727 6.414 -5.951 1.00 80.25 89 PHE A C 1
ATOM 746 O O . PHE A 1 89 ? 13.104 7.034 -6.936 1.00 80.25 89 PHE A O 1
ATOM 753 N N . ASN A 1 90 ? 13.325 5.310 -5.489 1.00 86.38 90 ASN A N 1
ATOM 754 C CA . ASN A 1 90 ? 14.403 4.608 -6.177 1.00 86.38 90 ASN A CA 1
ATOM 755 C C . ASN A 1 90 ? 14.131 3.100 -6.135 1.00 86.38 90 ASN A C 1
ATOM 757 O O . ASN A 1 90 ? 14.361 2.433 -5.118 1.00 86.38 90 ASN A O 1
ATOM 761 N N . ILE A 1 91 ? 13.618 2.566 -7.243 1.00 88.31 91 ILE A N 1
ATOM 762 C CA . ILE A 1 91 ? 13.280 1.143 -7.385 1.00 88.31 91 ILE A CA 1
ATOM 763 C C . ILE A 1 91 ? 14.485 0.240 -7.100 1.00 88.31 91 ILE A C 1
ATOM 765 O O . ILE A 1 91 ? 14.377 -0.699 -6.310 1.00 88.31 91 ILE A O 1
ATOM 769 N N . ILE A 1 92 ? 15.633 0.523 -7.720 1.00 85.44 92 ILE A N 1
ATOM 770 C CA . ILE A 1 92 ? 16.820 -0.342 -7.655 1.00 85.44 92 ILE A CA 1
ATOM 771 C C . ILE A 1 92 ? 17.325 -0.428 -6.218 1.00 85.44 92 ILE A C 1
ATOM 773 O O . ILE A 1 92 ? 17.555 -1.518 -5.702 1.00 85.44 92 ILE A O 1
ATOM 777 N N . GLN A 1 93 ? 17.427 0.709 -5.531 1.00 85.25 93 GLN A N 1
ATOM 778 C CA . GLN A 1 93 ? 17.862 0.742 -4.142 1.00 85.25 93 GLN A CA 1
ATOM 779 C C . GLN A 1 93 ? 16.921 -0.064 -3.238 1.00 85.25 93 GLN A C 1
ATOM 781 O O . GLN A 1 93 ? 17.395 -0.768 -2.345 1.00 85.25 93 GLN A O 1
ATOM 786 N N . ARG A 1 94 ? 15.602 0.008 -3.463 1.00 87.69 94 ARG A N 1
ATOM 787 C CA . ARG A 1 94 ? 14.626 -0.765 -2.683 1.00 87.69 94 ARG A CA 1
ATOM 788 C C . ARG A 1 94 ? 14.720 -2.265 -2.958 1.00 87.69 94 ARG A C 1
ATOM 790 O O . ARG A 1 94 ? 14.631 -3.031 -2.004 1.00 87.69 94 ARG A O 1
ATOM 797 N N . LEU A 1 95 ? 14.967 -2.682 -4.203 1.00 87.56 95 LEU A N 1
ATOM 798 C CA . LEU A 1 95 ? 15.237 -4.086 -4.533 1.00 87.56 95 LEU A CA 1
ATOM 799 C C . LEU A 1 95 ? 16.525 -4.577 -3.855 1.00 87.56 95 LEU A C 1
ATOM 801 O O . LEU A 1 95 ? 16.501 -5.565 -3.125 1.00 87.56 95 LEU A O 1
ATOM 805 N N . THR A 1 96 ? 17.638 -3.855 -4.019 1.00 85.25 96 THR A N 1
ATOM 806 C CA . THR A 1 96 ? 18.945 -4.223 -3.445 1.00 85.25 96 THR A CA 1
ATOM 807 C C . THR A 1 96 ? 18.910 -4.298 -1.922 1.00 85.25 96 THR A C 1
ATOM 809 O O . THR A 1 96 ? 19.429 -5.247 -1.339 1.00 85.25 96 THR A O 1
ATOM 812 N N . LYS A 1 97 ? 18.263 -3.333 -1.260 1.00 84.88 97 LYS A N 1
ATOM 813 C CA . LYS A 1 97 ? 18.150 -3.295 0.206 1.00 84.88 97 LYS A CA 1
ATOM 814 C C . LYS A 1 97 ? 17.007 -4.149 0.756 1.00 84.88 97 LYS A C 1
ATOM 816 O O . LYS A 1 97 ? 16.805 -4.150 1.968 1.00 84.88 97 LYS A O 1
ATOM 821 N N . LYS A 1 98 ? 16.236 -4.828 -0.104 1.00 85.94 98 LYS A N 1
ATOM 822 C CA . LYS A 1 98 ? 15.000 -5.535 0.269 1.00 85.94 98 LYS A CA 1
ATOM 823 C C . LYS A 1 98 ? 14.075 -4.663 1.134 1.00 85.94 98 LYS A C 1
ATOM 825 O O . LYS A 1 98 ? 13.531 -5.103 2.149 1.00 85.94 98 LYS A O 1
ATOM 830 N N . ALA A 1 99 ? 13.956 -3.394 0.754 1.00 82.81 99 ALA A N 1
ATOM 831 C CA . ALA A 1 99 ? 13.169 -2.396 1.461 1.00 82.81 99 ALA A CA 1
ATOM 832 C C . ALA A 1 99 ? 11.707 -2.418 1.002 1.00 82.81 99 ALA A C 1
ATOM 834 O O . ALA A 1 99 ? 11.383 -2.887 -0.086 1.00 82.81 99 ALA A O 1
ATOM 835 N N . GLY A 1 100 ? 10.823 -1.837 1.816 1.00 85.00 100 GLY A N 1
ATOM 836 C CA . GLY A 1 100 ? 9.402 -1.741 1.488 1.00 85.00 100 GLY A CA 1
ATOM 837 C C . GLY A 1 100 ? 9.141 -1.010 0.179 1.00 85.00 100 GLY A C 1
ATOM 838 O O . GLY A 1 100 ? 9.854 -0.069 -0.152 1.00 85.00 100 GLY A O 1
ATOM 839 N N . PHE A 1 101 ? 8.088 -1.386 -0.534 1.00 88.88 101 PHE A N 1
ATOM 840 C CA . PHE A 1 101 ? 7.609 -0.705 -1.736 1.00 88.88 101 PHE A CA 1
ATOM 841 C C . PHE A 1 101 ? 6.252 -0.060 -1.465 1.00 88.88 101 PHE A C 1
ATOM 843 O O . PHE A 1 101 ? 5.381 -0.752 -0.949 1.00 88.88 101 PHE A O 1
ATOM 850 N N . PRO A 1 102 ? 6.027 1.223 -1.794 1.00 88.25 102 PRO A N 1
ATOM 851 C CA . PRO A 1 102 ? 4.732 1.849 -1.567 1.00 88.25 102 PRO A CA 1
ATOM 852 C C . PRO A 1 102 ? 3.623 1.079 -2.290 1.00 88.25 102 PRO A C 1
ATOM 854 O O . PRO A 1 102 ? 3.755 0.746 -3.470 1.00 88.25 102 PRO A O 1
ATOM 857 N N . LEU A 1 103 ? 2.517 0.832 -1.594 1.00 89.12 103 LEU A N 1
ATOM 858 C CA . LEU A 1 103 ? 1.338 0.181 -2.150 1.00 89.12 103 LEU A CA 1
ATOM 859 C C . LEU A 1 103 ? 0.814 0.960 -3.357 1.00 89.12 103 LEU A C 1
ATOM 861 O O . LEU A 1 103 ? 0.511 0.355 -4.381 1.00 89.12 103 LEU A O 1
ATOM 865 N N . LEU A 1 104 ? 0.787 2.293 -3.270 1.00 87.56 104 LEU A N 1
ATOM 866 C CA . LEU A 1 104 ? 0.367 3.149 -4.378 1.00 87.56 104 LEU A CA 1
ATOM 867 C C . LEU A 1 104 ? 1.188 2.905 -5.656 1.00 87.56 104 LEU A C 1
ATOM 869 O O . LEU A 1 104 ? 0.612 2.865 -6.738 1.00 87.56 104 LEU A O 1
ATOM 873 N N . VAL A 1 105 ? 2.505 2.678 -5.548 1.00 91.44 105 VAL A N 1
ATOM 874 C CA . VAL A 1 105 ? 3.352 2.355 -6.713 1.00 91.44 105 VAL A CA 1
ATOM 875 C C . VAL A 1 105 ? 2.927 1.037 -7.342 1.00 91.44 105 VAL A C 1
ATOM 877 O O . VAL A 1 105 ? 2.774 0.954 -8.558 1.00 91.44 105 VAL A O 1
ATOM 880 N N . ILE A 1 106 ? 2.732 0.008 -6.520 1.00 93.06 106 ILE A N 1
ATOM 881 C CA . ILE A 1 106 ? 2.369 -1.326 -6.997 1.00 93.06 106 ILE A CA 1
ATOM 882 C C . ILE A 1 106 ? 0.966 -1.328 -7.610 1.00 93.06 106 ILE A C 1
ATOM 884 O O . ILE A 1 106 ? 0.780 -1.877 -8.692 1.00 93.06 106 ILE A O 1
ATOM 888 N N . ALA A 1 107 ? 0.010 -0.648 -6.978 1.00 91.38 107 ALA A N 1
ATOM 889 C CA . ALA A 1 107 ? -1.340 -0.460 -7.497 1.00 91.38 107 ALA A CA 1
ATOM 890 C C . ALA A 1 107 ? -1.347 0.282 -8.835 1.00 91.38 107 ALA A C 1
ATOM 892 O O . ALA A 1 107 ? -1.995 -0.152 -9.789 1.00 91.38 107 ALA A O 1
ATOM 893 N N . TYR A 1 108 ? -0.585 1.372 -8.916 1.00 92.50 108 TYR A N 1
ATOM 894 C CA . TYR A 1 108 ? -0.442 2.155 -10.132 1.00 92.50 108 TYR A CA 1
ATOM 895 C C . TYR A 1 108 ? 0.158 1.323 -11.270 1.00 92.50 108 TYR A C 1
ATOM 897 O O . TYR A 1 108 ? -0.439 1.229 -12.338 1.00 92.50 108 TYR A O 1
ATOM 905 N N . LEU A 1 109 ? 1.298 0.667 -11.039 1.00 94.38 109 LEU A N 1
ATOM 906 C CA . LEU A 1 109 ? 1.957 -0.144 -12.063 1.00 94.38 109 LEU A CA 1
ATOM 907 C C . LEU A 1 109 ? 1.105 -1.335 -12.502 1.00 94.38 109 LEU A C 1
ATOM 909 O O . LEU A 1 109 ? 1.027 -1.600 -13.699 1.00 94.38 109 LEU A O 1
ATOM 913 N N . ALA A 1 110 ? 0.428 -2.011 -11.568 1.00 93.25 110 ALA A N 1
ATOM 914 C CA . ALA A 1 110 ? -0.472 -3.105 -11.907 1.00 93.25 110 ALA A CA 1
ATOM 915 C C . ALA A 1 110 ? -1.586 -2.629 -12.852 1.00 93.25 110 ALA A C 1
ATOM 917 O O . ALA A 1 110 ? -1.788 -3.226 -13.907 1.00 93.25 110 ALA A O 1
ATOM 918 N N . ARG A 1 111 ? -2.232 -1.498 -12.540 1.00 91.62 111 ARG A N 1
ATOM 919 C CA . ARG A 1 111 ? -3.271 -0.893 -13.387 1.00 91.62 111 ARG A CA 1
ATOM 920 C C . ARG A 1 111 ? -2.740 -0.504 -14.766 1.00 91.62 111 ARG A C 1
ATOM 922 O O . ARG A 1 111 ? -3.328 -0.871 -15.777 1.00 91.62 111 ARG A O 1
ATOM 929 N N . GLU A 1 112 ? -1.617 0.204 -14.813 1.00 93.25 112 GLU A N 1
ATOM 930 C CA . GLU A 1 112 ? -1.031 0.715 -16.060 1.00 93.25 112 GLU A CA 1
ATOM 931 C C . GLU A 1 112 ? -0.541 -0.398 -16.995 1.00 93.25 112 GLU A C 1
ATOM 933 O O . GLU A 1 112 ? -0.442 -0.189 -18.206 1.00 93.25 112 GLU A O 1
ATOM 938 N N . CYS A 1 113 ? -0.252 -1.571 -16.432 1.00 93.25 113 CYS A N 1
ATOM 939 C CA . CYS A 1 113 ? 0.204 -2.757 -17.148 1.00 93.25 113 CYS A CA 1
ATOM 940 C C . CYS A 1 113 ? -0.904 -3.817 -17.301 1.00 93.25 113 CYS A C 1
ATOM 942 O O . CYS A 1 113 ? -0.632 -4.936 -17.728 1.00 93.25 113 CYS A O 1
ATOM 944 N N . GLY A 1 114 ? -2.159 -3.510 -16.952 1.00 90.25 114 GLY A N 1
ATOM 945 C CA . GLY A 1 114 ? -3.275 -4.460 -17.069 1.00 90.25 114 GLY A CA 1
ATOM 946 C C . GLY A 1 114 ? -3.102 -5.739 -16.237 1.00 90.25 114 GLY A C 1
ATOM 947 O O . GLY A 1 114 ? -3.614 -6.794 -16.606 1.00 90.25 114 GLY A O 1
ATOM 948 N N . ARG A 1 115 ? -2.350 -5.669 -15.135 1.00 89.81 115 ARG A N 1
ATOM 949 C CA . ARG A 1 115 ? -2.123 -6.772 -14.195 1.00 89.81 115 ARG A CA 1
ATOM 950 C C . ARG A 1 115 ? -3.194 -6.775 -13.111 1.00 89.81 115 ARG A C 1
ATOM 952 O O . ARG A 1 115 ? -3.652 -5.723 -12.664 1.00 89.81 115 ARG A O 1
ATOM 959 N N . LYS A 1 116 ? -3.536 -7.972 -12.641 1.00 89.56 116 LYS A N 1
ATOM 960 C CA . LYS A 1 116 ? -4.426 -8.165 -11.498 1.00 89.56 116 LYS A CA 1
ATOM 961 C C . LYS A 1 116 ? -3.638 -8.000 -10.200 1.00 89.56 116 LYS A C 1
ATOM 963 O O . LYS A 1 116 ? -2.516 -8.482 -10.069 1.00 89.56 116 LYS A O 1
ATOM 968 N N . LEU A 1 117 ? -4.217 -7.308 -9.226 1.00 86.88 117 LEU A N 1
ATOM 969 C CA . LEU A 1 117 ? -3.589 -7.104 -7.913 1.00 86.88 117 LEU A CA 1
ATOM 970 C C . LEU A 1 117 ? -3.593 -8.374 -7.065 1.00 86.88 117 LEU A C 1
ATOM 972 O O . LEU A 1 117 ? -2.753 -8.552 -6.183 1.00 86.88 117 LEU A O 1
ATOM 976 N N . GLU A 1 118 ? -4.513 -9.274 -7.383 1.00 86.50 118 GLU A N 1
ATOM 977 C CA . GLU A 1 118 ? -4.600 -10.628 -6.865 1.00 86.50 118 GLU A CA 1
ATOM 978 C C . GLU A 1 118 ? -3.323 -11.433 -7.149 1.00 86.50 118 GLU A C 1
ATOM 980 O O . GLU A 1 118 ? -2.970 -12.286 -6.342 1.00 86.50 118 GLU A O 1
ATOM 985 N N . ASP A 1 119 ? -2.578 -11.113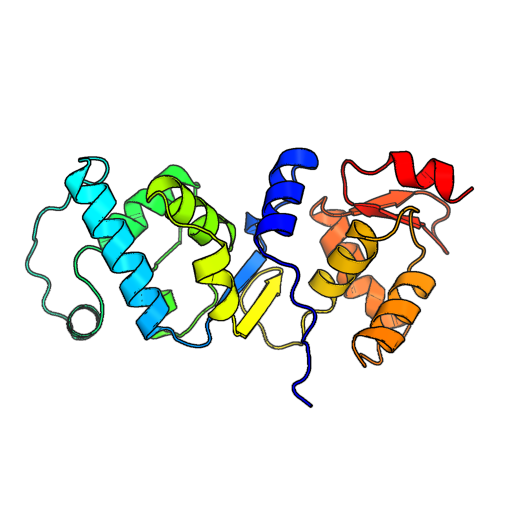 -8.215 1.00 87.12 119 ASP A N 1
ATOM 986 C CA . ASP A 1 119 ? -1.299 -11.764 -8.535 1.00 87.12 119 ASP A CA 1
ATOM 987 C C . ASP A 1 119 ? -0.155 -11.271 -7.628 1.00 87.12 119 ASP A C 1
ATOM 989 O O . ASP A 1 119 ? 0.835 -11.970 -7.407 1.00 87.12 119 ASP A O 1
ATOM 993 N N . VAL A 1 120 ? -0.290 -10.060 -7.078 1.00 90.06 120 VAL A N 1
ATOM 994 C CA . VAL A 1 120 ? 0.697 -9.432 -6.188 1.00 90.06 120 VAL A CA 1
ATOM 995 C C . VAL A 1 120 ? 0.505 -9.899 -4.744 1.00 90.06 120 VAL A C 1
ATOM 997 O O . VAL A 1 120 ? 1.480 -10.149 -4.034 1.00 90.06 120 VAL A O 1
ATOM 1000 N N . GLN A 1 121 ? -0.749 -10.034 -4.300 1.00 87.38 121 GLN A N 1
ATOM 1001 C CA . GLN A 1 121 ? -1.113 -10.343 -2.912 1.00 87.38 121 GLN A CA 1
ATOM 1002 C C . GLN A 1 121 ? -0.337 -11.532 -2.297 1.00 87.38 121 GLN A C 1
ATOM 1004 O O . GLN A 1 121 ? 0.155 -11.392 -1.173 1.00 87.38 121 GLN A O 1
ATOM 1009 N N . PRO A 1 122 ? -0.155 -12.683 -2.981 1.00 89.25 122 PRO A N 1
ATOM 1010 C CA . PRO A 1 122 ? 0.538 -13.842 -2.413 1.00 89.25 122 PRO A CA 1
ATOM 1011 C C . PRO A 1 122 ? 2.014 -13.576 -2.090 1.00 89.25 122 PRO A C 1
ATOM 1013 O O . PRO A 1 122 ? 2.580 -14.206 -1.188 1.00 89.25 122 PRO A O 1
ATOM 1016 N N . GLN A 1 123 ? 2.618 -12.622 -2.802 1.00 91.00 123 GLN A N 1
ATOM 1017 C CA . GLN A 1 123 ? 4.043 -12.296 -2.757 1.00 91.00 123 GLN A CA 1
ATOM 1018 C C . GLN A 1 123 ? 4.395 -11.342 -1.619 1.00 91.00 123 GLN A C 1
ATOM 1020 O O . GLN A 1 123 ? 5.568 -11.076 -1.370 1.00 91.00 123 GLN A O 1
ATOM 1025 N N . ILE A 1 124 ? 3.397 -10.842 -0.892 1.00 86.88 124 ILE A N 1
ATOM 1026 C CA . ILE A 1 124 ? 3.594 -9.905 0.209 1.00 86.88 124 ILE A CA 1
ATOM 1027 C C . ILE A 1 124 ? 3.836 -10.685 1.497 1.00 86.88 124 ILE A C 1
ATOM 1029 O O . ILE A 1 124 ? 3.012 -11.486 1.940 1.00 86.88 124 ILE A O 1
ATOM 1033 N N . SER A 1 125 ? 4.992 -10.439 2.110 1.00 81.25 125 SER A N 1
ATOM 1034 C CA . SER A 1 125 ? 5.356 -10.944 3.435 1.00 81.25 125 SER A CA 1
ATOM 1035 C C . SER A 1 125 ? 4.498 -10.288 4.503 1.00 81.25 125 SER A C 1
ATOM 1037 O O . SER A 1 125 ? 3.952 -10.967 5.370 1.00 81.25 125 SER A O 1
ATOM 1039 N N . PHE A 1 126 ? 4.409 -8.961 4.450 1.00 77.44 126 PHE A N 1
ATOM 1040 C CA . PHE A 1 126 ? 3.565 -8.152 5.315 1.00 77.44 126 PHE A CA 1
ATOM 1041 C C . PHE A 1 126 ? 3.489 -6.715 4.780 1.00 77.44 126 PHE A C 1
ATOM 1043 O O . PHE A 1 126 ? 4.307 -6.279 3.968 1.00 77.44 126 PHE A O 1
ATOM 1050 N N . MET A 1 127 ? 2.515 -5.964 5.281 1.00 80.56 127 MET A N 1
ATOM 1051 C CA . MET A 1 127 ? 2.323 -4.548 4.977 1.00 80.56 127 MET A CA 1
ATOM 1052 C C . MET A 1 127 ? 2.646 -3.702 6.215 1.00 80.56 127 MET A C 1
ATOM 1054 O O . MET A 1 127 ? 2.371 -4.135 7.335 1.00 80.56 127 MET A O 1
ATOM 1058 N N . HIS A 1 128 ? 3.214 -2.510 6.036 1.00 73.75 128 HIS A N 1
ATOM 1059 C CA . HIS A 1 128 ? 3.512 -1.538 7.098 1.00 73.75 128 HIS A CA 1
ATOM 1060 C C . HIS A 1 128 ? 3.001 -0.137 6.753 1.00 73.75 128 HIS A C 1
ATOM 1062 O O . HIS A 1 128 ? 2.866 0.203 5.582 1.00 73.75 128 HIS A O 1
ATOM 1068 N N . LEU A 1 129 ? 2.719 0.670 7.776 1.00 69.88 129 LEU A N 1
ATOM 1069 C CA . LEU A 1 129 ? 2.408 2.094 7.632 1.00 69.88 129 LEU A CA 1
ATOM 1070 C C . LEU A 1 129 ? 3.682 2.920 7.869 1.00 69.88 129 LEU A C 1
ATOM 1072 O O . LEU A 1 129 ? 4.335 2.750 8.896 1.00 69.88 129 LEU A O 1
ATOM 1076 N N . GLY A 1 130 ? 4.013 3.845 6.967 1.00 63.47 130 GLY A N 1
ATOM 1077 C CA . GLY A 1 130 ? 5.188 4.722 7.070 1.00 63.47 130 GLY A CA 1
ATOM 1078 C C . GLY A 1 130 ? 6.489 4.113 6.530 1.00 63.47 130 GLY A C 1
ATOM 1079 O O . GLY A 1 130 ? 6.465 3.256 5.658 1.00 63.47 130 GLY A O 1
ATOM 1080 N N . THR A 1 131 ? 7.642 4.590 7.009 1.00 53.31 131 THR A N 1
ATOM 1081 C CA . THR A 1 131 ? 8.962 4.074 6.605 1.00 53.31 131 THR A CA 1
ATOM 1082 C C . THR A 1 131 ? 9.192 2.648 7.146 1.00 53.31 131 THR A C 1
ATOM 1084 O O . THR A 1 131 ? 8.757 2.311 8.244 1.00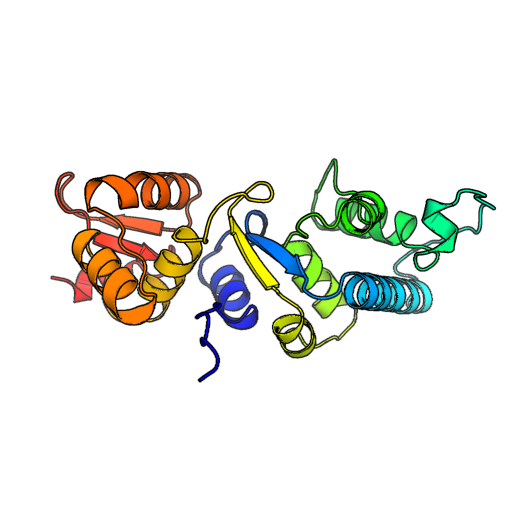 53.31 131 THR A O 1
ATOM 1087 N N . ALA A 1 132 ? 9.840 1.792 6.347 1.00 46.06 132 ALA A N 1
ATOM 1088 C CA . ALA A 1 132 ? 9.972 0.338 6.548 1.00 46.06 132 ALA A CA 1
ATOM 1089 C C . ALA A 1 132 ? 10.505 -0.144 7.911 1.00 46.06 132 ALA A C 1
ATOM 109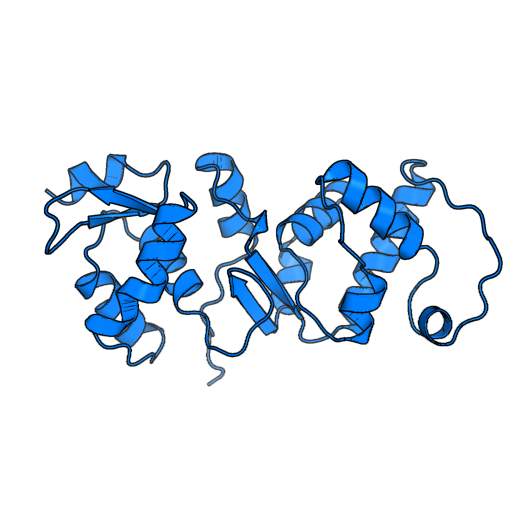1 O O . ALA A 1 132 ? 11.253 0.578 8.563 1.00 46.06 132 ALA A O 1
ATOM 1092 N N . PRO A 1 133 ? 10.100 -1.342 8.395 1.00 49.75 133 PRO A N 1
ATOM 1093 C CA . PRO A 1 133 ? 9.666 -1.460 9.787 1.00 49.75 133 PRO A CA 1
ATOM 1094 C C . PRO A 1 133 ? 10.547 -2.327 10.685 1.00 49.75 133 PRO A C 1
ATOM 1096 O O . PRO A 1 133 ? 11.321 -3.167 10.230 1.00 49.75 133 PRO A O 1
ATOM 1099 N N . ARG A 1 134 ? 10.292 -2.183 11.995 1.00 36.41 134 ARG A N 1
ATOM 1100 C CA . ARG A 1 134 ? 10.691 -3.126 13.052 1.00 36.41 134 ARG A CA 1
ATOM 1101 C C . ARG A 1 134 ? 9.538 -3.786 13.838 1.00 36.41 134 ARG A C 1
ATOM 1103 O O . ARG A 1 134 ? 9.849 -4.554 14.732 1.00 36.41 134 ARG A O 1
ATOM 1110 N N . ASN A 1 135 ? 8.244 -3.591 13.537 1.00 45.81 135 ASN A N 1
ATOM 1111 C CA . ASN A 1 135 ? 7.158 -4.178 14.359 1.00 45.81 135 ASN A CA 1
ATOM 1112 C C . ASN A 1 135 ? 5.974 -4.769 13.565 1.00 45.81 135 ASN A C 1
ATOM 1114 O O . ASN A 1 135 ? 5.638 -4.291 12.482 1.00 45.81 135 ASN A O 1
ATOM 1118 N N . LYS A 1 136 ? 5.321 -5.795 14.148 1.00 53.69 136 LYS A N 1
ATOM 1119 C CA . LYS A 1 136 ? 4.026 -6.362 13.709 1.00 53.69 136 LYS A CA 1
ATOM 1120 C C . LYS A 1 136 ? 2.992 -5.232 13.578 1.00 53.69 136 LYS A C 1
ATOM 1122 O O . LYS A 1 136 ? 2.864 -4.405 14.478 1.00 53.69 136 LYS A O 1
ATOM 1127 N N . ASN A 1 137 ? 2.283 -5.163 12.451 1.00 68.56 137 ASN A N 1
ATOM 1128 C CA . ASN A 1 137 ? 1.590 -3.937 12.053 1.00 68.56 137 ASN A CA 1
ATOM 1129 C C . ASN A 1 137 ? 0.162 -3.808 12.615 1.00 68.56 137 ASN A C 1
ATOM 1131 O O . ASN A 1 137 ? -0.826 -4.020 11.912 1.00 68.56 137 ASN A O 1
ATOM 1135 N N . ILE A 1 138 ? 0.077 -3.402 13.882 1.00 74.12 138 ILE A N 1
ATOM 1136 C CA . ILE A 1 138 ? -1.177 -3.111 14.596 1.00 74.12 138 ILE A CA 1
ATOM 1137 C C . ILE A 1 138 ? -2.032 -2.073 13.855 1.00 74.12 138 ILE A C 1
ATOM 1139 O O . ILE A 1 138 ? -3.250 -2.208 13.813 1.00 74.12 138 ILE A O 1
ATOM 1143 N N . GLY A 1 139 ? -1.419 -1.078 13.206 1.00 76.38 139 GLY A N 1
ATOM 1144 C CA . GLY A 1 139 ? -2.163 -0.046 12.484 1.00 76.38 139 GLY A CA 1
ATOM 1145 C C . GLY A 1 139 ? -2.996 -0.595 11.322 1.00 76.38 139 GLY A C 1
ATOM 1146 O O . GLY A 1 139 ? -4.127 -0.167 11.143 1.00 76.38 139 GLY A O 1
ATOM 1147 N N . ILE A 1 140 ? -2.498 -1.591 10.580 1.00 74.81 140 ILE A N 1
ATOM 1148 C CA . ILE A 1 140 ? -3.311 -2.258 9.548 1.00 74.81 140 ILE A CA 1
ATOM 1149 C C . ILE A 1 140 ? -4.411 -3.115 10.177 1.00 74.81 140 ILE A C 1
ATOM 1151 O O . ILE A 1 140 ? -5.527 -3.099 9.676 1.00 74.81 140 ILE A O 1
ATOM 1155 N N . GLY A 1 141 ? -4.154 -3.789 11.299 1.00 77.19 141 GLY A N 1
ATOM 1156 C CA . GLY A 1 141 ? -5.209 -4.512 12.020 1.00 77.19 141 GLY A CA 1
ATOM 1157 C C . GLY A 1 141 ? -6.377 -3.600 12.419 1.00 77.19 141 GLY A C 1
ATOM 1158 O O . GLY A 1 141 ? -7.531 -3.941 12.188 1.00 77.19 141 GLY A O 1
ATOM 1159 N N . ILE A 1 142 ? -6.086 -2.392 12.914 1.00 83.19 142 ILE A N 1
ATOM 1160 C CA . ILE A 1 142 ? -7.111 -1.382 13.234 1.00 83.19 142 ILE A CA 1
ATOM 1161 C C . ILE A 1 142 ? -7.961 -1.044 12.002 1.00 83.19 142 ILE A C 1
ATOM 1163 O O . ILE A 1 142 ? -9.185 -0.992 12.086 1.00 83.19 142 ILE A O 1
ATOM 1167 N N . LEU A 1 143 ? -7.323 -0.829 10.850 1.00 81.81 143 LEU A N 1
ATOM 1168 C CA . LEU A 1 143 ? -8.028 -0.503 9.610 1.00 81.81 143 LEU A CA 1
ATOM 1169 C C . LEU A 1 143 ? -8.937 -1.639 9.140 1.00 81.81 143 LEU A C 1
ATOM 1171 O O . LEU A 1 143 ? -10.041 -1.374 8.673 1.00 81.81 143 LEU A O 1
ATOM 1175 N N . PHE A 1 144 ? -8.493 -2.889 9.293 1.00 78.69 144 PHE A N 1
ATOM 1176 C CA . PHE A 1 144 ? -9.288 -4.071 8.962 1.00 78.69 144 PHE A CA 1
ATOM 1177 C C . PHE A 1 144 ? -10.550 -4.132 9.816 1.00 78.69 144 PHE A C 1
ATOM 1179 O O . PHE A 1 144 ? -11.659 -4.193 9.294 1.00 78.69 144 PHE A O 1
ATOM 1186 N N . ILE A 1 145 ? -10.374 -4.028 11.130 1.00 85.62 145 ILE A N 1
ATOM 1187 C CA . ILE A 1 145 ? -11.470 -4.074 12.095 1.00 85.62 145 ILE A CA 1
ATOM 1188 C C . ILE A 1 145 ? -12.512 -3.002 11.772 1.00 85.62 145 ILE A C 1
ATOM 1190 O O . ILE A 1 145 ? -13.702 -3.288 11.703 1.00 85.62 145 ILE A O 1
ATOM 1194 N N . LEU A 1 146 ? -12.071 -1.773 11.499 1.00 87.69 146 LEU A N 1
ATOM 1195 C CA . LEU A 1 146 ? -12.981 -0.674 11.187 1.00 87.69 146 LEU A CA 1
ATOM 1196 C C . LEU A 1 146 ? -13.647 -0.811 9.811 1.00 87.69 146 LEU A C 1
ATOM 1198 O O . LEU A 1 146 ? -14.808 -0.427 9.666 1.00 87.69 146 LEU A O 1
ATOM 1202 N N . LYS A 1 147 ? -12.960 -1.395 8.819 1.00 83.44 147 LYS A N 1
ATOM 1203 C CA . LYS A 1 147 ? -13.546 -1.675 7.501 1.00 83.44 147 LYS A CA 1
ATOM 1204 C C . LYS A 1 147 ? -14.745 -2.609 7.615 1.00 83.44 147 LYS A C 1
ATOM 1206 O O . LYS A 1 147 ? -15.805 -2.316 7.062 1.00 83.44 147 LYS A O 1
ATOM 1211 N N . TYR A 1 148 ? -14.548 -3.721 8.316 1.00 83.75 148 TYR A N 1
ATOM 1212 C CA . TYR A 1 148 ? -15.519 -4.808 8.409 1.00 83.75 148 TYR A CA 1
ATOM 1213 C C . TYR A 1 148 ? -16.548 -4.615 9.526 1.00 83.75 148 TYR A C 1
ATOM 1215 O O . TYR A 1 148 ? -17.577 -5.282 9.527 1.00 83.75 148 TYR A O 1
ATOM 1223 N N . SER A 1 149 ? -16.321 -3.672 10.439 1.00 87.06 149 SER A N 1
ATOM 1224 C CA . SER A 1 149 ? -17.320 -3.279 11.430 1.00 87.06 149 SER A CA 1
ATOM 1225 C C . SER A 1 149 ? -18.472 -2.510 10.784 1.00 87.06 149 SER A C 1
ATOM 1227 O O . SER A 1 149 ? -18.249 -1.546 10.052 1.00 87.06 149 SER A O 1
ATOM 1229 N N . GLU A 1 150 ? -19.716 -2.870 11.098 1.00 89.56 150 GLU A N 1
ATOM 1230 C CA . GLU A 1 150 ? -20.906 -2.122 10.660 1.00 89.56 150 GLU A CA 1
ATOM 1231 C C . GLU A 1 150 ? -21.145 -0.835 11.463 1.00 89.56 150 GLU A C 1
ATOM 1233 O O . GLU A 1 150 ? -21.900 0.041 11.031 1.00 89.56 150 GLU A O 1
ATOM 1238 N N . ILE A 1 151 ? -20.482 -0.724 12.614 1.00 92.69 151 ILE A N 1
ATOM 1239 C CA . ILE A 1 151 ? -20.582 0.381 13.567 1.00 92.69 151 ILE A CA 1
ATOM 1240 C C . ILE A 1 151 ? -19.210 1.033 13.777 1.00 92.69 151 ILE A C 1
ATOM 1242 O O . ILE A 1 151 ? -18.168 0.429 13.511 1.00 92.69 151 ILE A O 1
ATOM 1246 N N . ALA A 1 152 ? -19.183 2.270 14.265 1.00 93.81 152 ALA A N 1
ATOM 1247 C CA . ALA A 1 152 ? -17.947 2.860 14.766 1.00 93.81 152 ALA A CA 1
ATOM 1248 C C . ALA A 1 152 ? -17.563 2.205 16.104 1.00 93.81 152 ALA A C 1
ATOM 1250 O O . ALA A 1 152 ? -18.442 1.876 16.903 1.00 93.81 152 ALA A O 1
ATOM 1251 N N . LEU A 1 153 ? -16.263 2.024 16.345 1.00 93.69 153 LEU A N 1
ATOM 1252 C CA . LEU A 1 153 ? -15.745 1.264 17.485 1.00 93.69 153 LEU A CA 1
ATOM 1253 C C . LEU A 1 153 ? -14.883 2.123 18.409 1.00 93.69 153 LEU A C 1
ATOM 1255 O O . LEU A 1 153 ? -14.066 2.925 17.955 1.00 93.69 153 LEU A O 1
ATOM 1259 N N . ALA A 1 154 ? -15.016 1.910 19.713 1.00 92.25 154 ALA A N 1
ATOM 1260 C CA . ALA A 1 154 ? -14.125 2.469 20.721 1.00 92.25 154 ALA A CA 1
ATOM 1261 C C . ALA A 1 154 ? -12.766 1.731 20.736 1.00 92.25 154 ALA A C 1
ATOM 1263 O O . ALA A 1 154 ? -12.700 0.546 20.385 1.00 92.25 154 ALA A O 1
ATOM 1264 N N . PRO A 1 155 ? -11.670 2.368 21.201 1.00 89.94 155 PRO A N 1
ATOM 1265 C CA . PRO A 1 155 ? -10.344 1.752 21.284 1.00 89.94 155 PRO A CA 1
ATOM 1266 C C . PRO A 1 155 ? -10.324 0.388 21.974 1.00 89.94 155 PRO A C 1
ATOM 1268 O O . PRO A 1 155 ? -9.651 -0.526 21.501 1.00 89.94 155 PRO A O 1
ATOM 1271 N N . HIS A 1 156 ? -11.084 0.232 23.061 1.00 86.50 156 HIS A N 1
ATOM 1272 C CA . HIS A 1 156 ? -11.138 -1.014 23.820 1.00 86.50 156 HIS A CA 1
ATOM 1273 C C . HIS A 1 156 ? -11.804 -2.151 23.019 1.00 86.50 156 HIS A C 1
ATOM 1275 O O . HIS A 1 156 ? -11.397 -3.306 23.136 1.00 86.50 156 HIS A O 1
ATOM 1281 N N . GLN A 1 157 ? -12.785 -1.837 22.162 1.00 89.38 157 GLN A N 1
ATOM 1282 C CA . GLN A 1 157 ? -13.431 -2.812 21.276 1.00 89.38 157 GLN A CA 1
ATOM 1283 C C . GLN A 1 157 ? -12.463 -3.254 20.178 1.00 89.38 157 GLN A C 1
ATOM 1285 O O . GLN A 1 157 ? -12.309 -4.449 19.938 1.00 89.38 157 GLN A O 1
ATOM 1290 N N . ILE A 1 158 ? -11.748 -2.300 19.570 1.00 88.12 158 ILE A N 1
ATOM 1291 C CA . ILE A 1 158 ? -10.719 -2.583 18.561 1.00 88.12 158 ILE A CA 1
ATOM 1292 C C . ILE A 1 158 ? -9.626 -3.479 19.155 1.00 88.12 158 ILE A C 1
ATOM 1294 O O . ILE A 1 158 ? -9.215 -4.453 18.532 1.00 88.12 158 ILE A O 1
ATOM 1298 N N . LEU A 1 159 ? -9.183 -3.195 20.382 1.00 84.25 159 LEU A N 1
ATOM 1299 C CA . LEU A 1 159 ? -8.194 -4.011 21.084 1.00 84.25 159 LEU A CA 1
ATOM 1300 C C . LEU A 1 159 ? -8.666 -5.427 21.353 1.00 84.25 159 LEU A C 1
ATOM 1302 O O . LEU A 1 159 ? -7.936 -6.368 21.062 1.00 84.25 159 LEU A O 1
ATOM 1306 N N . ARG A 1 160 ? -9.890 -5.581 21.860 1.00 83.06 160 ARG A N 1
ATOM 1307 C CA . ARG A 1 160 ? -10.464 -6.900 22.118 1.00 83.06 160 ARG A CA 1
ATOM 1308 C C . ARG A 1 160 ? -10.501 -7.748 20.844 1.00 83.06 160 ARG A C 1
ATOM 1310 O O . ARG A 1 160 ? -10.192 -8.935 20.896 1.00 83.06 160 ARG A O 1
ATOM 1317 N N . ILE A 1 161 ? -10.827 -7.141 19.702 1.00 81.88 161 ILE A N 1
ATOM 1318 C CA . ILE A 1 161 ? -10.827 -7.825 18.402 1.00 81.88 161 ILE A CA 1
ATOM 1319 C C . ILE A 1 161 ? -9.388 -8.152 17.957 1.00 81.88 161 ILE A C 1
ATOM 1321 O O . ILE A 1 161 ? -9.117 -9.285 17.569 1.00 81.88 161 ILE A O 1
ATOM 1325 N N . LEU A 1 162 ? -8.431 -7.224 18.099 1.00 76.88 162 LEU A N 1
ATOM 1326 C CA . LEU A 1 162 ? -7.008 -7.481 17.814 1.00 76.88 162 LEU A CA 1
ATOM 1327 C C . LEU A 1 162 ? -6.425 -8.628 18.6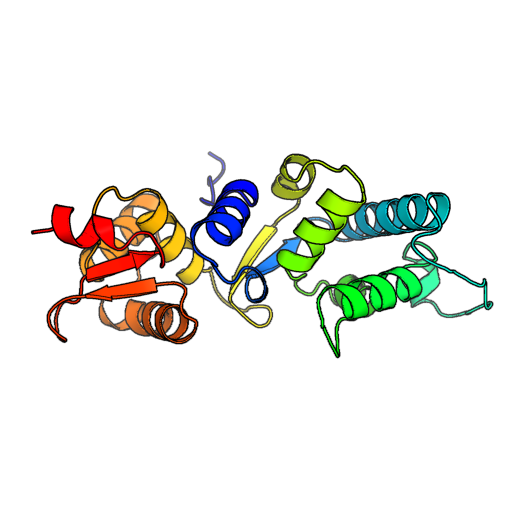58 1.00 76.88 162 LEU A C 1
ATOM 1329 O O . LEU A 1 162 ? -5.634 -9.431 18.159 1.00 76.88 162 LEU A O 1
ATOM 1333 N N . GLU A 1 163 ? -6.789 -8.711 19.934 1.00 76.38 163 GLU A N 1
ATOM 1334 C CA . GLU A 1 163 ? -6.332 -9.768 20.837 1.00 76.38 163 GLU A CA 1
ATOM 1335 C C . GLU A 1 163 ? -6.926 -11.125 20.458 1.00 76.38 163 GLU A C 1
ATOM 1337 O O . GLU A 1 163 ? -6.182 -12.103 20.347 1.00 76.38 163 GLU A O 1
ATOM 1342 N N . ASN A 1 164 ? -8.235 -11.165 20.199 1.00 70.38 164 ASN A N 1
ATOM 1343 C CA . ASN A 1 164 ? -8.961 -12.393 19.887 1.00 70.38 164 ASN A CA 1
ATOM 1344 C C . ASN A 1 164 ? -8.623 -12.954 18.500 1.00 70.38 164 ASN A C 1
ATOM 1346 O O . ASN A 1 164 ? -8.469 -14.164 18.352 1.00 70.38 164 ASN A O 1
ATOM 1350 N N . GLU A 1 165 ? -8.499 -12.098 17.485 1.00 66.38 165 GLU A N 1
ATOM 1351 C CA . GLU A 1 165 ? -8.331 -12.536 16.093 1.00 66.38 165 GLU A CA 1
ATOM 1352 C C . GLU A 1 165 ? -6.867 -12.581 15.648 1.00 66.38 165 GLU A C 1
ATOM 1354 O O . GLU A 1 165 ? -6.507 -13.360 14.765 1.00 66.38 165 GLU A O 1
ATOM 1359 N N . HIS A 1 166 ? -5.996 -11.776 16.264 1.00 55.09 166 HIS A N 1
ATOM 1360 C CA . HIS A 1 166 ? -4.605 -11.632 15.826 1.00 55.09 166 HIS A CA 1
ATOM 1361 C C . HIS A 1 166 ? -3.576 -12.015 16.896 1.00 55.09 166 HIS A C 1
ATOM 1363 O O . HIS A 1 166 ? -2.379 -11.790 16.690 1.00 55.09 166 HIS A O 1
ATOM 1369 N N . GLY A 1 167 ? -4.007 -12.552 18.048 1.00 55.03 167 GLY A N 1
ATOM 1370 C CA . GLY A 1 167 ? -3.123 -13.000 19.133 1.00 55.03 167 GLY A CA 1
ATOM 1371 C C . GLY A 1 167 ? -2.181 -11.907 19.649 1.00 55.03 167 GLY A C 1
ATOM 1372 O O . GLY A 1 167 ? -1.118 -12.194 20.207 1.00 55.03 167 GLY A O 1
ATOM 1373 N N . THR A 1 168 ? -2.514 -10.638 19.402 1.00 58.81 168 THR A N 1
ATOM 1374 C CA . THR A 1 168 ? -1.629 -9.512 19.687 1.00 58.81 168 THR A CA 1
ATOM 1375 C C . THR A 1 168 ? -2.013 -8.928 21.035 1.00 58.81 168 THR A C 1
ATOM 1377 O O . THR A 1 168 ? -2.964 -8.167 21.116 1.00 58.81 168 THR A O 1
ATOM 1380 N N . ARG A 1 169 ? -1.262 -9.254 22.094 1.00 59.97 169 ARG A N 1
ATOM 1381 C CA . ARG A 1 169 ? -1.446 -8.645 23.424 1.00 59.97 169 ARG A CA 1
ATOM 1382 C C . ARG A 1 169 ? -1.003 -7.181 23.393 1.00 59.97 169 ARG A C 1
ATOM 1384 O O . ARG A 1 169 ? 0.191 -6.887 23.501 1.00 59.97 169 ARG A O 1
ATOM 1391 N N . VAL A 1 170 ? -1.948 -6.262 23.222 1.00 60.84 170 VAL A N 1
ATOM 1392 C CA . VAL A 1 170 ? -1.701 -4.813 23.213 1.00 60.84 170 VAL A CA 1
ATOM 1393 C C . VAL A 1 170 ? -2.500 -4.206 24.356 1.00 60.84 170 VAL A C 1
ATOM 1395 O O . VAL A 1 170 ? -3.720 -4.244 24.351 1.00 60.84 170 VAL A O 1
ATOM 1398 N N . SER A 1 171 ? -1.826 -3.617 25.344 1.00 60.31 171 SER A N 1
ATOM 1399 C CA . SER A 1 171 ? -2.533 -2.936 26.433 1.00 60.31 171 SER A CA 1
ATOM 1400 C C . SER A 1 171 ? -3.329 -1.730 25.915 1.00 60.31 171 SER A C 1
ATOM 1402 O O . SER A 1 171 ? -2.926 -1.092 24.942 1.00 60.31 171 SER A O 1
ATOM 1404 N N . ASN A 1 172 ? -4.402 -1.347 26.618 1.00 61.16 172 ASN A N 1
ATOM 1405 C CA . ASN A 1 172 ? -5.207 -0.144 26.330 1.00 61.16 172 ASN A CA 1
ATOM 1406 C C . ASN A 1 172 ? -4.356 1.129 26.138 1.00 61.16 172 ASN A C 1
ATOM 1408 O O . ASN A 1 172 ? -4.613 1.939 25.252 1.00 61.16 172 ASN A O 1
ATOM 1412 N N . SER A 1 173 ? -3.267 1.273 26.897 1.00 62.34 173 SER A N 1
ATOM 1413 C CA . SER A 1 173 ? -2.308 2.379 26.761 1.00 62.34 173 SER A CA 1
ATOM 1414 C C . SER A 1 173 ? -1.474 2.353 25.468 1.00 62.34 173 SER A C 1
ATOM 1416 O O . SER A 1 173 ? -0.902 3.371 25.083 1.00 62.34 173 SER A O 1
ATOM 1418 N N . LYS A 1 174 ? -1.397 1.208 24.780 1.00 69.44 174 LYS A N 1
ATOM 1419 C CA . LYS A 1 174 ? -0.545 0.973 23.606 1.00 69.44 174 LYS A CA 1
ATOM 1420 C C . LYS A 1 174 ? -1.282 1.056 22.267 1.00 69.44 174 LYS A C 1
ATOM 1422 O O . LYS A 1 174 ? -0.603 1.018 21.245 1.00 69.44 174 LYS A O 1
ATOM 1427 N N . ILE A 1 175 ? -2.612 1.220 22.229 1.00 78.75 175 ILE A N 1
ATOM 1428 C CA . ILE A 1 175 ? -3.336 1.424 20.956 1.00 78.75 175 ILE A CA 1
ATOM 1429 C C . ILE A 1 175 ? -3.289 2.878 20.462 1.00 78.75 175 ILE A C 1
ATOM 1431 O O . ILE A 1 175 ? -3.223 3.122 19.258 1.00 78.75 175 ILE A O 1
ATOM 1435 N N . ASN A 1 176 ? -3.245 3.855 21.373 1.00 80.00 176 ASN A N 1
ATOM 1436 C CA . ASN A 1 176 ? -3.195 5.283 21.032 1.00 80.00 176 ASN A CA 1
ATOM 1437 C C . ASN A 1 176 ? -2.010 5.671 20.123 1.00 80.00 176 ASN A C 1
ATOM 1439 O O . ASN A 1 176 ? -2.236 6.420 19.170 1.00 80.00 176 ASN A O 1
ATOM 1443 N N . PRO A 1 177 ? -0.788 5.129 20.311 1.00 78.06 177 PRO A N 1
ATOM 1444 C CA . PRO A 1 177 ? 0.317 5.302 19.366 1.00 78.06 177 PRO A CA 1
ATOM 1445 C C . PRO A 1 177 ? 0.025 4.856 17.926 1.00 78.06 177 PRO A C 1
ATOM 1447 O O . PRO A 1 177 ? 0.749 5.262 17.024 1.00 78.06 177 PRO A O 1
ATOM 1450 N N . TYR A 1 178 ? -1.015 4.051 17.688 1.00 78.25 178 TYR A N 1
ATOM 1451 C CA . TYR A 1 178 ? -1.466 3.661 16.349 1.00 78.25 178 TYR A CA 1
ATOM 1452 C C . TYR A 1 178 ? -2.680 4.477 15.891 1.00 78.25 178 TYR A C 1
ATOM 1454 O O . TYR A 1 178 ? -2.710 4.931 14.749 1.00 78.25 178 TYR A O 1
ATOM 1462 N N . LEU A 1 179 ? -3.650 4.739 16.775 1.00 83.88 179 LEU A N 1
ATOM 1463 C CA . LEU A 1 179 ? -4.843 5.530 16.444 1.00 83.88 179 LEU A CA 1
ATOM 1464 C C . LEU A 1 179 ? -4.524 7.001 16.161 1.00 83.88 179 LEU A C 1
ATOM 1466 O O . LEU A 1 179 ? -5.096 7.576 15.237 1.00 83.88 179 LEU A O 1
ATOM 1470 N N . ILE A 1 180 ? -3.615 7.619 16.924 1.00 82.81 180 ILE A N 1
ATOM 1471 C CA . ILE A 1 180 ? -3.279 9.042 16.767 1.00 82.81 180 ILE A CA 1
ATOM 1472 C C . ILE A 1 180 ? -2.637 9.304 15.397 1.00 82.81 180 ILE A C 1
ATOM 1474 O O . ILE A 1 180 ? -3.165 10.144 14.668 1.00 82.81 180 ILE A O 1
ATOM 1478 N N . PRO A 1 181 ? -1.577 8.585 14.966 1.00 75.94 181 PRO A N 1
ATOM 1479 C CA . PRO A 1 181 ? -1.031 8.772 13.624 1.00 75.94 181 PRO A CA 1
ATOM 1480 C C . PRO A 1 181 ? -2.041 8.467 12.519 1.00 75.94 181 PRO A C 1
ATOM 1482 O O . PRO A 1 181 ? -2.057 9.170 11.510 1.00 75.94 181 PRO A O 1
ATOM 1485 N N . LEU A 1 182 ? -2.899 7.456 12.708 1.00 80.75 182 LEU A N 1
ATOM 1486 C CA . LEU A 1 182 ? -3.948 7.133 11.744 1.00 80.75 182 LEU A CA 1
ATOM 1487 C C . LEU A 1 182 ? -5.000 8.256 11.634 1.00 80.75 182 LEU A C 1
ATOM 1489 O O . LEU A 1 182 ? -5.431 8.599 10.537 1.00 80.75 182 LEU A O 1
ATOM 1493 N N . THR A 1 183 ? -5.360 8.894 12.747 1.00 85.31 183 THR A N 1
ATOM 1494 C CA . THR A 1 183 ? -6.287 10.038 12.767 1.00 85.31 183 THR A CA 1
ATOM 1495 C C . THR A 1 183 ? -5.643 11.290 12.165 1.00 85.31 183 THR A C 1
ATOM 1497 O O . THR A 1 183 ? -6.231 11.930 11.299 1.00 85.31 183 THR A O 1
ATOM 1500 N N . ASN A 1 184 ? -4.405 11.612 12.556 1.00 80.06 184 ASN A N 1
ATOM 1501 C CA . ASN A 1 184 ? -3.677 12.798 12.080 1.00 80.06 184 ASN A CA 1
ATOM 1502 C C . ASN A 1 184 ? -3.391 12.756 10.576 1.00 80.06 184 ASN A C 1
ATOM 1504 O O . ASN A 1 184 ? -3.276 13.792 9.935 1.00 80.06 184 ASN A O 1
ATOM 1508 N N . ARG A 1 185 ? -3.267 11.554 10.012 1.00 72.12 185 ARG A N 1
ATOM 1509 C CA . ARG A 1 185 ? -3.116 11.343 8.569 1.00 72.12 185 ARG A CA 1
ATOM 1510 C C . ARG A 1 185 ? -4.456 11.143 7.851 1.00 72.12 185 ARG A C 1
ATOM 1512 O O . ARG A 1 185 ? -4.466 10.746 6.692 1.00 72.12 185 A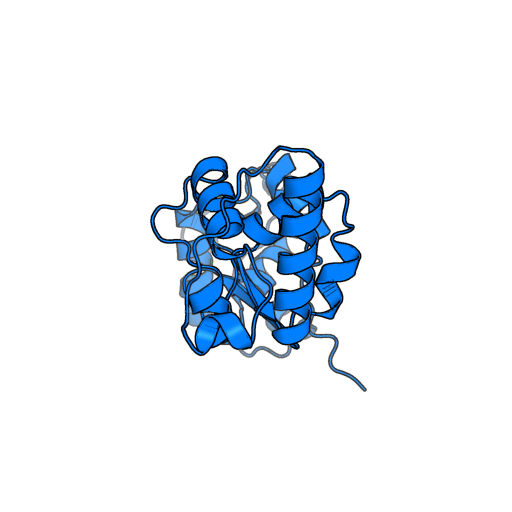RG A O 1
ATOM 1519 N N . HIS A 1 186 ? -5.571 11.409 8.530 1.00 75.31 186 HIS A N 1
ATOM 1520 C CA . HIS A 1 186 ? -6.928 11.348 7.989 1.00 75.31 186 HIS A CA 1
ATOM 1521 C C . HIS A 1 186 ? -7.366 9.966 7.474 1.00 75.31 186 HIS A C 1
ATOM 1523 O O . HIS A 1 186 ? -8.193 9.885 6.569 1.00 75.31 186 HIS A O 1
ATOM 1529 N N . TYR A 1 187 ? -6.842 8.878 8.048 1.00 75.81 187 TYR A N 1
ATOM 1530 C CA . TYR A 1 187 ? -7.355 7.525 7.795 1.00 75.81 187 TYR A CA 1
ATOM 1531 C C . TYR A 1 187 ? -8.628 7.239 8.579 1.00 75.81 187 TYR A C 1
ATOM 1533 O O . TYR A 1 187 ? -9.522 6.547 8.096 1.00 75.81 187 TYR A O 1
ATOM 1541 N N . LEU A 1 188 ? -8.673 7.744 9.811 1.00 87.75 188 LEU A N 1
ATOM 1542 C CA . LEU A 1 188 ? -9.770 7.534 10.739 1.00 87.75 188 LEU A CA 1
ATOM 1543 C C . LEU A 1 188 ? -10.486 8.847 10.992 1.00 87.75 188 LEU A C 1
ATOM 1545 O O . LEU A 1 188 ? -9.842 9.883 11.176 1.00 87.75 188 LEU A O 1
ATOM 1549 N N . THR A 1 189 ? -11.803 8.764 11.097 1.00 89.50 189 THR A N 1
ATOM 1550 C CA . THR A 1 189 ? -12.613 9.813 11.702 1.00 89.50 189 THR A CA 1
ATOM 1551 C C . THR A 1 189 ? -12.876 9.431 13.154 1.00 89.50 189 THR A C 1
ATOM 1553 O O . THR A 1 189 ? -13.083 8.259 13.477 1.00 89.50 189 THR A O 1
ATOM 1556 N N . LYS A 1 190 ? -12.837 10.427 14.041 1.00 92.19 190 LYS A N 1
ATOM 1557 C CA . LYS A 1 190 ? -13.049 10.273 15.481 1.00 92.19 190 LYS A CA 1
ATOM 1558 C C . LYS A 1 190 ? -14.282 11.069 15.909 1.00 92.19 190 LYS A C 1
ATOM 1560 O O . LYS A 1 190 ? -14.363 12.252 15.587 1.00 92.19 190 LYS A O 1
ATOM 1565 N N . HIS A 1 191 ? -15.192 10.461 16.666 1.00 92.00 191 HIS A N 1
ATOM 1566 C CA . HIS A 1 191 ? -16.388 11.122 17.202 1.00 92.00 191 HIS A CA 1
ATOM 1567 C C . HIS A 1 191 ? -16.635 10.735 18.669 1.00 92.00 191 HIS A C 1
ATOM 1569 O O . HIS A 1 191 ? -16.249 9.650 19.091 1.00 92.00 191 HIS A O 1
ATOM 1575 N N . GLY A 1 192 ? -17.274 11.607 19.453 1.00 86.25 192 GLY A N 1
ATOM 1576 C CA . GLY A 1 192 ? -17.593 11.347 20.863 1.00 86.25 192 GLY A CA 1
ATOM 1577 C C . GLY A 1 192 ? -16.589 11.922 21.881 1.00 86.25 192 GLY A C 1
ATOM 1578 O O . GLY A 1 192 ? -15.705 12.711 21.522 1.00 86.25 192 GLY A O 1
ATOM 1579 N N . PRO A 1 193 ? -16.751 11.584 23.175 1.00 80.50 193 PRO A N 1
ATOM 1580 C CA . PRO A 1 193 ? -16.011 12.198 24.276 1.00 80.50 193 PRO A CA 1
ATOM 1581 C C . PRO A 1 193 ? -14.515 11.856 24.241 1.00 80.50 193 PRO A C 1
ATOM 1583 O O . PRO A 1 193 ? -14.106 10.797 23.773 1.00 80.50 193 PRO A O 1
ATOM 1586 N N . LYS A 1 194 ? -13.665 12.745 24.781 1.00 73.38 194 LYS A N 1
ATOM 1587 C CA . LYS A 1 194 ? -12.195 12.583 24.747 1.00 73.38 194 LYS A CA 1
ATOM 1588 C C . LYS A 1 194 ? -11.690 11.295 25.420 1.00 73.38 194 LYS A C 1
ATOM 1590 O O . LYS A 1 194 ? -10.625 10.827 25.029 1.00 73.38 194 LYS A O 1
ATOM 1595 N N . GLY A 1 195 ? -12.421 10.759 26.402 1.00 74.12 195 GLY A N 1
ATOM 1596 C CA . GLY A 1 195 ? -12.039 9.554 27.152 1.00 74.12 195 GLY A CA 1
ATOM 1597 C C . GLY A 1 195 ? -12.390 8.236 26.460 1.00 74.12 195 GLY A C 1
ATOM 1598 O O . GLY A 1 195 ? -11.665 7.261 26.616 1.00 74.12 195 GLY A O 1
ATOM 1599 N N . GLU A 1 196 ? -13.448 8.224 25.650 1.00 82.88 196 GLU A N 1
ATOM 1600 C CA . GLU A 1 196 ? -13.907 7.030 24.936 1.00 82.88 196 GLU A CA 1
ATOM 1601 C C . GLU A 1 196 ? -14.456 7.403 23.552 1.00 82.88 196 GLU A C 1
ATOM 1603 O O . GLU A 1 196 ? -15.653 7.302 23.285 1.00 82.88 196 GLU A O 1
ATOM 1608 N N . PRO A 1 197 ? -13.594 7.923 22.663 1.00 91.38 197 PRO A N 1
ATOM 1609 C CA . PRO A 1 197 ? -14.041 8.285 21.335 1.00 91.38 197 PRO A CA 1
ATOM 1610 C C . PRO A 1 197 ? -14.295 7.032 20.499 1.00 91.38 197 PRO A C 1
ATOM 1612 O O . PRO A 1 197 ? -13.544 6.062 20.568 1.00 91.38 197 PRO A O 1
ATOM 1615 N N . LEU A 1 198 ? -15.307 7.092 19.645 1.00 94.19 198 LEU A N 1
ATOM 1616 C CA . LEU A 1 198 ? -15.536 6.117 18.592 1.00 94.19 198 LEU A CA 1
ATOM 1617 C C . LEU A 1 198 ? -14.687 6.466 17.370 1.00 94.19 198 LEU A C 1
ATOM 1619 O O . LEU A 1 198 ? -14.537 7.636 17.003 1.00 94.19 198 LEU A O 1
ATOM 1623 N N . TYR A 1 199 ? -14.169 5.434 16.718 1.00 93.56 199 TYR A N 1
ATOM 1624 C CA . TYR A 1 199 ? -13.404 5.521 15.485 1.00 93.56 199 TYR A CA 1
ATOM 1625 C C . TYR A 1 199 ? -14.128 4.783 14.367 1.00 93.56 199 TYR A C 1
ATOM 1627 O O . TYR A 1 199 ? -14.721 3.726 14.574 1.00 93.56 199 TYR A O 1
ATOM 1635 N N . THR A 1 200 ? -14.042 5.334 13.166 1.00 92.69 200 THR A N 1
ATOM 1636 C CA . THR A 1 200 ? -14.427 4.669 11.920 1.00 92.69 200 THR A CA 1
ATOM 1637 C C . THR A 1 200 ? -13.468 5.103 10.818 1.00 92.69 200 THR A C 1
ATOM 1639 O O . THR A 1 200 ? -12.663 6.018 11.022 1.00 92.69 200 THR A O 1
ATOM 1642 N N . LEU A 1 201 ? -13.505 4.444 9.663 1.00 87.31 201 LEU A N 1
ATOM 1643 C CA . LEU A 1 201 ? -12.739 4.904 8.509 1.00 87.31 201 LEU A CA 1
ATOM 1644 C C . LEU A 1 201 ? -13.297 6.243 8.017 1.00 87.31 201 LEU A C 1
ATOM 1646 O O . LEU A 1 201 ? -14.504 6.486 8.076 1.00 87.31 201 LEU A O 1
ATOM 1650 N N . ARG A 1 202 ? -12.420 7.117 7.517 1.00 84.12 202 ARG A N 1
ATOM 1651 C CA . ARG A 1 202 ? -12.855 8.334 6.820 1.00 84.12 202 ARG A CA 1
ATOM 1652 C C . ARG A 1 202 ? -13.847 7.970 5.711 1.00 84.12 202 ARG A C 1
ATOM 1654 O O . ARG A 1 202 ? -13.684 6.938 5.077 1.00 84.12 202 ARG A O 1
ATOM 1661 N N . GLY A 1 203 ? -14.877 8.780 5.486 1.00 80.81 203 GLY A N 1
ATOM 1662 C CA . GLY A 1 203 ? -15.919 8.494 4.490 1.00 80.81 203 GLY A CA 1
ATOM 1663 C C . GLY A 1 203 ? -16.951 7.447 4.932 1.00 80.81 203 GLY A C 1
ATOM 1664 O O . GLY A 1 203 ? -17.924 7.206 4.219 1.00 80.81 203 GLY A O 1
ATOM 1665 N N . GLU A 1 204 ? -16.778 6.833 6.106 1.00 88.00 204 GLU A N 1
ATOM 1666 C CA . GLU A 1 204 ? -17.739 5.908 6.711 1.00 88.00 204 GLU A CA 1
ATOM 1667 C C . GLU A 1 204 ? -18.359 6.492 7.996 1.00 88.00 204 GLU A C 1
ATOM 1669 O O . GLU A 1 204 ? -18.752 5.764 8.908 1.00 88.00 204 GLU A O 1
ATOM 1674 N N . GLU A 1 205 ? -18.483 7.822 8.087 1.00 89.25 205 GLU A N 1
ATOM 1675 C CA . GLU A 1 205 ? -19.008 8.533 9.265 1.00 89.25 205 GLU A CA 1
ATOM 1676 C C . GLU A 1 205 ? -20.476 8.209 9.568 1.00 89.25 205 GLU A C 1
ATOM 1678 O O . GLU A 1 205 ? -20.929 8.356 10.704 1.00 89.25 205 GLU A O 1
ATOM 1683 N N . TYR A 1 206 ? -21.227 7.699 8.587 1.00 87.62 206 TYR A N 1
ATOM 1684 C CA . TYR A 1 206 ? -22.580 7.187 8.816 1.00 87.62 206 TYR A CA 1
ATOM 1685 C C . TYR A 1 206 ? -22.608 6.072 9.879 1.00 87.62 206 TYR A C 1
ATOM 1687 O O . TYR A 1 206 ? -23.630 5.899 10.546 1.00 87.62 206 TYR A O 1
ATOM 1695 N N . LYS A 1 207 ? -21.490 5.355 10.087 1.00 91.81 207 LYS A N 1
ATOM 1696 C CA . LYS A 1 207 ? -21.353 4.311 11.112 1.00 91.81 207 LYS A CA 1
ATOM 1697 C C . LYS A 1 207 ? -21.447 4.857 12.540 1.00 91.81 207 LYS A C 1
ATOM 1699 O O . LYS A 1 207 ? -21.858 4.111 13.418 1.00 91.81 207 LYS A O 1
ATOM 1704 N N . PHE A 1 208 ? -21.164 6.144 12.782 1.00 91.62 208 PHE A N 1
ATOM 1705 C CA . PHE A 1 208 ? -21.332 6.742 14.117 1.00 91.62 208 PHE A CA 1
ATOM 1706 C C . PHE A 1 208 ? -22.786 6.730 14.583 1.00 91.62 208 PHE A C 1
ATOM 1708 O O . PHE A 1 208 ? -23.048 6.495 15.755 1.00 91.62 208 PHE A O 1
ATOM 1715 N N . LYS A 1 209 ? -23.738 6.937 13.664 1.00 87.19 209 LYS A N 1
ATOM 1716 C CA . LYS A 1 209 ? -25.172 6.934 13.990 1.00 87.19 209 LYS A CA 1
ATOM 1717 C C . LYS A 1 209 ? -25.694 5.547 14.359 1.00 87.19 209 LYS A C 1
ATOM 1719 O O . LYS A 1 209 ? -26.701 5.455 15.039 1.00 87.19 209 LYS A O 1
ATOM 1724 N N . LYS A 1 210 ? -25.026 4.487 13.894 1.00 86.00 210 LYS A N 1
ATOM 1725 C CA . LYS A 1 210 ? -25.362 3.092 14.214 1.00 86.00 210 LYS A CA 1
ATOM 1726 C C . LYS A 1 210 ? -24.766 2.623 15.547 1.00 86.00 210 LYS A C 1
ATOM 1728 O O . LYS A 1 210 ? -25.094 1.534 15.997 1.00 86.00 210 LYS A O 1
ATOM 1733 N N . SER A 1 211 ? -23.865 3.413 16.132 1.00 79.69 211 SER A N 1
ATOM 1734 C CA . SER A 1 211 ? -23.208 3.133 17.413 1.00 79.69 211 SER A CA 1
ATOM 1735 C C . SER A 1 211 ? -23.900 3.796 18.612 1.00 79.69 211 SER A C 1
ATOM 1737 O O . SER A 1 211 ? -23.393 3.664 19.725 1.00 79.69 211 SER A O 1
ATOM 1739 N N . LEU A 1 212 ? -24.977 4.557 18.370 1.00 62.94 212 LEU A N 1
ATOM 1740 C CA . LEU A 1 212 ? -25.772 5.278 19.368 1.00 62.94 212 LEU A CA 1
ATOM 1741 C C . LEU A 1 212 ? -27.028 4.492 19.743 1.00 62.94 212 LEU A C 1
ATOM 1743 O O . LEU A 1 212 ? -27.621 3.882 18.825 1.00 62.94 212 LEU A O 1
#

Foldseek 3Di:
DDPPPVAPQLVLQVVCCVQFVQCLQQKWFQFPDLLVVLVLLLLLQVQCVVVVVFDDDPDDDDDPLPVSGHPCSVRVQVSLCVVVVPPDRDSSVCSVVSFTHRSVSVVVSCVSNVHDSVVVRVGTPHMEGHGGDDDDHLLSLLQVCQSPDLAFDWLVRSQVCCCVRVVDPADSVRCCVNVVVCVVVQQWDWDDDPVTITIHGRSSCVRHVVVD

Radius of gyration: 19.38 Å; chains: 1; bounding box: 54×38×53 Å

Sequence (212 aa):
MAEKKAIIPIKDLIELHEKANFPIDTIYLIFKDYDWLAKFLGSCFEQLYAHKRIKFRETFFEGESYVKYPRGLGALDKFVSKKLGYRDFNIIQRLTKKAGFPLLVIAYLARECGRKLEDVQPQISFMHLGTAPRNKNIGIGILFILKYSEIALAPHQILRILENEHGTRVSNSKINPYLIPLTNRHYLTKHGPKGEPLYTLRGEEYKFKKSL

pLDDT: mean 78.96, std 14.73, range [29.05, 94.62]